Protein AF-H0ABX8-F1 (afdb_monomer_lite)

Structure (mmCIF, N/CA/C/O backbone):
data_AF-H0ABX8-F1
#
_entry.id   AF-H0ABX8-F1
#
loop_
_atom_site.group_PDB
_atom_site.id
_atom_site.type_symbol
_atom_site.label_atom_id
_atom_site.label_alt_id
_atom_site.label_comp_id
_atom_site.label_asym_id
_atom_site.label_entity_id
_atom_site.label_seq_id
_atom_site.pdbx_PDB_ins_code
_atom_site.Cartn_x
_atom_site.Cartn_y
_atom_site.Cartn_z
_atom_site.occupancy
_atom_site.B_iso_or_equiv
_atom_site.auth_seq_id
_atom_site.auth_comp_id
_atom_site.auth_asym_id
_atom_site.auth_atom_id
_atom_site.pdbx_PDB_model_num
ATOM 1 N N . MET A 1 1 ? 19.310 4.665 9.899 1.00 71.38 1 MET A N 1
ATOM 2 C CA . MET A 1 1 ? 20.110 5.262 8.807 1.00 71.38 1 MET A CA 1
ATOM 3 C C . MET A 1 1 ? 20.757 4.237 7.864 1.00 71.38 1 MET A C 1
ATOM 5 O O . MET A 1 1 ? 20.529 4.378 6.670 1.00 71.38 1 MET A O 1
ATOM 9 N N . PRO A 1 2 ? 21.453 3.166 8.311 1.00 89.94 2 PRO A N 1
ATOM 10 C CA . PRO A 1 2 ? 22.197 2.278 7.395 1.00 89.94 2 PRO A CA 1
ATOM 11 C C . PRO A 1 2 ? 21.334 1.591 6.323 1.00 89.94 2 PRO A C 1
ATOM 13 O O . PRO A 1 2 ? 21.709 1.522 5.157 1.00 89.94 2 PRO A O 1
ATOM 16 N N . LYS A 1 3 ? 20.131 1.141 6.704 1.00 87.94 3 LYS A N 1
ATOM 17 C CA . LYS A 1 3 ? 19.197 0.444 5.800 1.00 87.94 3 LYS A CA 1
ATOM 18 C C . LYS A 1 3 ? 18.714 1.316 4.636 1.00 87.94 3 LYS A C 1
ATOM 20 O O . LYS A 1 3 ? 18.436 0.796 3.565 1.00 87.94 3 LYS A O 1
ATOM 25 N N . LEU A 1 4 ? 18.610 2.629 4.845 1.00 87.44 4 LEU A N 1
ATOM 26 C CA . LEU A 1 4 ? 18.120 3.569 3.835 1.00 87.44 4 LEU A CA 1
ATOM 27 C C . LEU A 1 4 ? 19.148 3.727 2.711 1.00 87.44 4 LEU A C 1
ATOM 29 O O . LEU A 1 4 ? 18.815 3.540 1.546 1.00 87.44 4 LEU A O 1
ATOM 33 N N . PHE A 1 5 ? 20.410 3.959 3.080 1.00 93.00 5 PHE A N 1
ATOM 34 C CA . PHE A 1 5 ? 21.520 4.008 2.129 1.00 93.00 5 PHE A CA 1
ATOM 35 C C . PHE A 1 5 ? 21.710 2.681 1.395 1.00 93.00 5 PHE A C 1
ATOM 37 O O . PHE A 1 5 ? 21.867 2.687 0.180 1.00 93.00 5 PHE A O 1
ATOM 44 N N . ALA A 1 6 ? 21.627 1.550 2.104 1.00 93.69 6 ALA A N 1
ATOM 45 C CA . ALA A 1 6 ? 21.718 0.231 1.484 1.00 93.69 6 ALA A CA 1
ATOM 46 C C . ALA A 1 6 ? 20.614 0.005 0.435 1.00 93.69 6 ALA A C 1
ATOM 48 O O . ALA A 1 6 ? 20.907 -0.431 -0.674 1.00 93.69 6 ALA A O 1
ATOM 49 N N . ASN A 1 7 ? 19.361 0.353 0.749 1.00 91.25 7 ASN A N 1
ATOM 50 C CA . ASN A 1 7 ? 18.248 0.227 -0.195 1.00 91.25 7 ASN A CA 1
ATOM 51 C C . ASN A 1 7 ? 18.401 1.160 -1.403 1.00 91.25 7 ASN A C 1
ATOM 53 O O . ASN A 1 7 ? 18.135 0.740 -2.524 1.00 91.25 7 ASN A O 1
ATOM 57 N N . LEU A 1 8 ? 18.849 2.404 -1.200 1.00 91.75 8 LEU A N 1
ATOM 58 C CA . LEU A 1 8 ? 19.110 3.332 -2.304 1.00 91.75 8 LEU A CA 1
ATOM 59 C C . LEU A 1 8 ? 20.230 2.812 -3.209 1.00 91.75 8 LEU A C 1
ATOM 61 O O . LEU A 1 8 ? 20.040 2.734 -4.420 1.00 91.75 8 LEU A O 1
ATOM 65 N N . ALA A 1 9 ? 21.358 2.394 -2.631 1.00 94.12 9 ALA A N 1
ATOM 66 C CA . ALA A 1 9 ? 22.468 1.807 -3.376 1.00 94.12 9 ALA A CA 1
ATOM 67 C C . ALA A 1 9 ? 22.022 0.572 -4.172 1.00 94.12 9 ALA A C 1
ATOM 69 O O . ALA A 1 9 ? 22.378 0.437 -5.340 1.00 94.12 9 ALA A O 1
ATOM 70 N N . LEU A 1 10 ? 21.188 -0.284 -3.573 1.00 93.06 10 LEU A N 1
ATOM 71 C CA . LEU A 1 10 ? 20.616 -1.448 -4.243 1.00 93.06 10 LEU A CA 1
ATOM 72 C C . LEU A 1 10 ? 19.727 -1.052 -5.430 1.00 93.06 10 LEU A C 1
ATOM 74 O O . LEU A 1 10 ? 19.858 -1.650 -6.492 1.00 93.06 10 LEU A O 1
ATOM 78 N N . ILE A 1 11 ? 18.855 -0.050 -5.274 1.00 91.06 11 ILE A N 1
ATOM 79 C CA . ILE A 1 11 ? 17.983 0.440 -6.355 1.00 91.06 11 ILE A CA 1
ATOM 80 C C . ILE A 1 11 ? 18.817 1.002 -7.510 1.00 91.06 11 ILE A C 1
ATOM 82 O O . ILE A 1 11 ? 18.560 0.652 -8.659 1.00 91.06 11 ILE A O 1
ATOM 86 N N . PHE A 1 12 ? 19.829 1.827 -7.222 1.00 91.94 12 PHE A N 1
ATOM 87 C CA . PHE A 1 12 ? 20.713 2.376 -8.255 1.00 91.94 12 PHE A CA 1
ATOM 88 C C . PHE A 1 12 ? 21.502 1.280 -8.971 1.00 91.94 12 PHE A C 1
ATOM 90 O O . PHE A 1 12 ? 21.540 1.255 -10.199 1.00 91.94 12 PHE A O 1
ATOM 97 N N . TYR A 1 13 ? 22.093 0.352 -8.217 1.00 94.94 13 TYR A N 1
ATOM 98 C CA . TYR A 1 13 ? 22.865 -0.751 -8.778 1.00 94.94 13 TYR A CA 1
ATOM 99 C C . TYR A 1 13 ? 21.999 -1.673 -9.645 1.00 94.94 13 TYR A C 1
ATOM 101 O O . TYR A 1 13 ? 22.349 -1.956 -10.788 1.00 94.94 13 TYR A O 1
ATOM 109 N N . ALA A 1 14 ? 20.845 -2.107 -9.131 1.00 92.94 14 ALA A N 1
ATOM 110 C CA . ALA A 1 14 ? 19.921 -2.956 -9.874 1.00 92.94 14 ALA A CA 1
ATOM 111 C C . ALA A 1 14 ? 19.367 -2.234 -11.107 1.00 92.94 14 ALA A C 1
ATOM 113 O O . ALA A 1 14 ? 19.340 -2.821 -12.182 1.00 92.94 14 ALA A O 1
ATOM 114 N N . GLY A 1 15 ? 18.989 -0.958 -10.968 1.00 91.25 15 GLY A N 1
ATOM 115 C CA . GLY A 1 15 ? 18.515 -0.115 -12.065 1.00 91.25 15 GLY A CA 1
ATOM 116 C C . GLY A 1 15 ? 19.543 0.024 -13.187 1.00 91.25 15 GLY A C 1
ATOM 117 O O . GLY A 1 15 ? 19.191 -0.107 -14.356 1.00 91.25 15 GLY A O 1
ATOM 118 N N . TYR A 1 16 ? 20.818 0.205 -12.839 1.00 92.88 16 TYR A N 1
ATOM 119 C CA . TYR A 1 16 ? 21.908 0.233 -13.811 1.00 92.88 16 TYR A CA 1
ATOM 120 C C . TYR A 1 16 ? 22.070 -1.113 -14.534 1.00 92.88 16 TYR A C 1
ATOM 122 O O . TYR A 1 16 ? 22.148 -1.142 -15.758 1.00 92.88 16 TYR A O 1
ATOM 130 N N . GLN A 1 17 ? 22.050 -2.229 -13.796 1.00 95.00 17 GLN A N 1
ATOM 131 C CA . GLN A 1 17 ? 22.222 -3.571 -14.370 1.00 95.00 17 GLN A CA 1
ATOM 132 C C . GLN A 1 17 ? 21.094 -3.983 -15.322 1.00 95.00 17 GLN A C 1
ATOM 134 O O . GLN A 1 17 ? 21.338 -4.681 -16.301 1.00 95.00 17 GLN A O 1
ATOM 139 N N . ILE A 1 18 ? 19.859 -3.555 -15.052 1.00 92.62 18 ILE A N 1
ATOM 140 C CA . ILE A 1 18 ? 18.706 -3.847 -15.918 1.00 92.62 18 ILE A CA 1
ATOM 141 C C . ILE A 1 18 ? 18.539 -2.832 -17.059 1.00 92.62 18 ILE A C 1
ATOM 143 O O . ILE A 1 18 ? 17.565 -2.916 -17.801 1.00 92.62 18 ILE A O 1
ATOM 147 N N . GLY A 1 19 ? 19.447 -1.857 -17.189 1.00 91.19 19 GLY A N 1
ATOM 148 C CA . GLY A 1 19 ? 19.356 -0.809 -18.207 1.00 91.19 19 GLY A CA 1
ATOM 149 C C . GLY A 1 19 ? 18.155 0.121 -18.020 1.00 91.19 19 GLY A C 1
ATOM 150 O O . GLY A 1 19 ? 17.622 0.641 -18.998 1.00 91.19 19 GLY A O 1
ATOM 151 N N . LEU A 1 20 ? 17.698 0.324 -16.779 1.00 89.81 20 LEU A N 1
ATOM 152 C CA . LEU A 1 20 ? 16.570 1.202 -16.489 1.00 89.81 20 LEU A CA 1
ATOM 153 C C . LEU A 1 20 ? 16.950 2.651 -16.821 1.00 89.81 20 LEU A C 1
ATOM 155 O O . LEU A 1 20 ? 17.831 3.229 -16.185 1.00 89.81 20 LEU A O 1
ATOM 159 N N . THR A 1 21 ? 16.245 3.265 -17.767 1.00 89.75 21 THR A N 1
ATOM 160 C CA . THR A 1 21 ? 16.394 4.688 -18.098 1.00 89.75 21 THR A CA 1
ATOM 161 C C . THR A 1 21 ? 15.213 5.480 -17.524 1.00 89.75 21 THR A C 1
ATOM 163 O O . THR A 1 21 ? 14.200 5.652 -18.212 1.00 89.75 21 THR A O 1
ATOM 166 N N . PRO A 1 22 ? 15.275 5.933 -16.255 1.00 85.75 22 PRO A N 1
ATOM 167 C CA . PRO A 1 22 ? 14.177 6.668 -15.642 1.00 85.75 22 PRO A CA 1
ATOM 168 C C . PRO A 1 22 ? 13.983 8.017 -16.341 1.00 85.75 22 PRO A C 1
ATOM 170 O O . PRO A 1 22 ? 14.866 8.871 -16.338 1.00 85.75 22 PRO A O 1
ATOM 173 N N . ASN A 1 23 ? 12.804 8.212 -16.928 1.00 92.88 23 ASN A N 1
ATOM 174 C CA . ASN A 1 23 ? 12.369 9.502 -17.455 1.00 92.88 23 ASN A CA 1
ATOM 175 C C . ASN A 1 23 ? 11.515 10.252 -16.411 1.00 92.88 23 ASN A C 1
ATOM 177 O O . ASN A 1 23 ? 11.166 9.710 -15.357 1.00 92.88 23 ASN A O 1
ATOM 181 N N . LEU A 1 24 ? 11.150 11.503 -16.707 1.00 94.31 24 LEU A N 1
ATOM 182 C CA . LEU A 1 24 ? 10.358 12.338 -15.796 1.00 94.31 24 LEU A CA 1
ATOM 183 C C . LEU A 1 24 ? 9.000 11.708 -15.426 1.00 94.31 24 LEU A C 1
ATOM 185 O O . LEU A 1 24 ? 8.554 11.825 -14.283 1.00 94.31 24 LEU A O 1
ATOM 189 N N . LEU A 1 25 ? 8.359 11.007 -16.364 1.00 94.25 25 LEU A N 1
ATOM 190 C CA . LEU A 1 25 ? 7.087 10.325 -16.128 1.00 94.25 25 LEU A CA 1
ATOM 191 C C . LEU A 1 25 ? 7.258 9.158 -15.145 1.00 94.25 25 LEU A C 1
ATOM 193 O O . LEU A 1 25 ? 6.485 9.030 -14.202 1.00 94.25 25 LEU A O 1
ATOM 197 N N . THR A 1 26 ? 8.297 8.340 -15.312 1.00 93.44 26 THR A N 1
ATOM 198 C CA . THR A 1 26 ? 8.593 7.218 -14.412 1.00 93.44 26 THR A CA 1
ATOM 199 C C . THR A 1 26 ? 8.924 7.709 -13.004 1.00 93.44 26 THR A C 1
ATOM 201 O O . THR A 1 26 ? 8.461 7.123 -12.028 1.00 93.44 26 THR A O 1
ATOM 204 N N . ILE A 1 27 ? 9.677 8.809 -12.881 1.00 94.06 27 ILE A N 1
ATOM 205 C CA . ILE A 1 27 ? 10.035 9.403 -11.583 1.00 94.06 27 ILE A CA 1
ATOM 206 C C . ILE A 1 27 ? 8.795 9.948 -10.866 1.00 94.06 27 ILE A C 1
ATOM 208 O O . ILE A 1 27 ? 8.585 9.659 -9.687 1.00 94.06 27 ILE A O 1
ATOM 212 N N . THR A 1 28 ? 7.950 10.707 -11.568 1.00 96.12 28 THR A N 1
ATOM 213 C CA . THR A 1 28 ? 6.711 11.247 -10.985 1.00 96.12 28 THR A CA 1
ATOM 214 C C . THR A 1 28 ? 5.737 10.129 -10.616 1.00 96.12 28 THR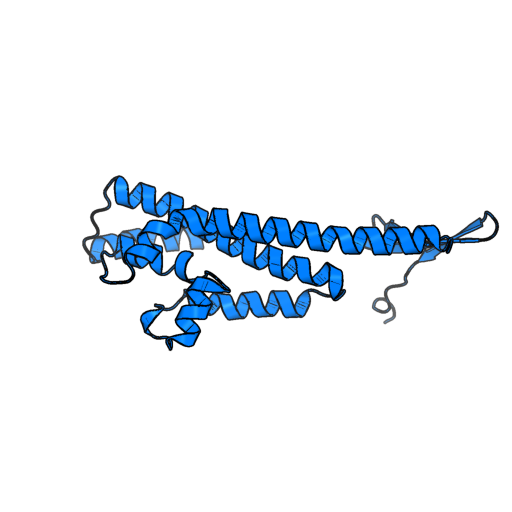 A C 1
ATOM 216 O O . THR A 1 28 ? 5.245 10.101 -9.487 1.00 96.12 28 THR A O 1
ATOM 219 N N . TYR A 1 29 ? 5.534 9.145 -11.495 1.00 96.56 29 TYR A N 1
ATOM 220 C CA . TYR A 1 29 ? 4.740 7.952 -11.198 1.00 96.56 29 TYR A CA 1
ATOM 221 C C . TYR A 1 29 ? 5.247 7.204 -9.955 1.00 96.56 29 TYR A C 1
ATOM 223 O O . TYR A 1 29 ? 4.447 6.838 -9.089 1.00 96.56 29 TYR A O 1
ATOM 231 N N . ALA A 1 30 ? 6.564 6.999 -9.835 1.00 94.81 30 ALA A N 1
ATOM 232 C CA . ALA A 1 30 ? 7.169 6.331 -8.686 1.00 94.81 30 ALA A CA 1
ATOM 233 C C . ALA A 1 30 ? 6.920 7.104 -7.382 1.00 94.81 30 ALA A C 1
ATOM 235 O O . ALA A 1 30 ? 6.548 6.496 -6.379 1.00 94.81 30 ALA A O 1
ATOM 236 N N . ALA A 1 31 ? 7.051 8.435 -7.398 1.00 95.56 31 ALA A N 1
ATOM 237 C CA . ALA A 1 31 ? 6.801 9.280 -6.231 1.00 95.56 31 ALA A CA 1
ATOM 238 C C . ALA A 1 31 ? 5.338 9.200 -5.756 1.00 95.56 31 ALA A C 1
ATOM 240 O O . ALA A 1 31 ? 5.080 8.944 -4.576 1.00 95.56 31 ALA A O 1
ATOM 241 N N . PHE A 1 32 ? 4.372 9.349 -6.669 1.00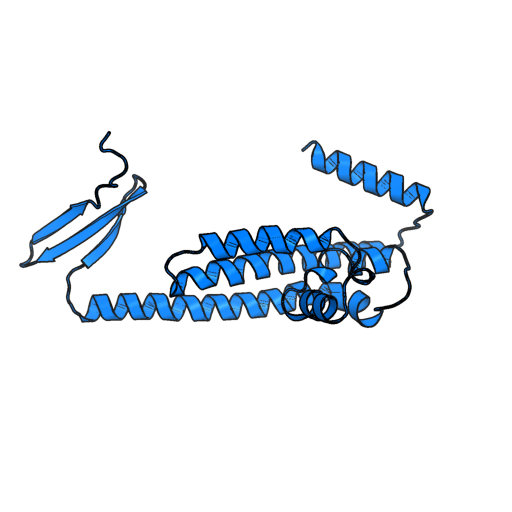 97.62 32 PHE A N 1
ATOM 242 C CA . PHE A 1 32 ? 2.953 9.246 -6.314 1.00 97.62 32 PHE A CA 1
ATOM 243 C C . PHE A 1 32 ? 2.562 7.830 -5.881 1.00 97.62 32 PHE A C 1
ATOM 245 O O . PHE A 1 32 ? 1.817 7.662 -4.916 1.00 97.62 32 PHE A O 1
ATOM 252 N N . SER A 1 33 ? 3.093 6.801 -6.540 1.00 96.69 33 SER A N 1
ATOM 253 C CA . SER A 1 33 ? 2.825 5.412 -6.162 1.00 96.69 33 SER A CA 1
ATOM 254 C C . SER A 1 33 ? 3.433 5.047 -4.809 1.00 96.69 33 SER A C 1
ATOM 256 O O . SER A 1 33 ? 2.817 4.313 -4.041 1.00 96.69 33 SER A O 1
ATOM 258 N N . MET A 1 34 ? 4.603 5.595 -4.470 1.00 95.06 34 MET A N 1
ATOM 259 C CA . MET A 1 34 ? 5.199 5.441 -3.143 1.00 95.06 34 MET A CA 1
ATOM 260 C C . MET A 1 34 ? 4.303 6.062 -2.064 1.00 95.06 34 MET A C 1
ATOM 262 O O . MET A 1 34 ? 4.010 5.403 -1.066 1.00 95.06 34 MET A O 1
ATOM 266 N N . MET A 1 35 ? 3.802 7.282 -2.287 1.00 97.38 35 MET A N 1
ATOM 267 C CA . MET A 1 35 ? 2.854 7.934 -1.374 1.00 97.38 35 MET A CA 1
ATOM 268 C C . MET A 1 35 ? 1.553 7.129 -1.234 1.00 97.38 35 MET A C 1
ATOM 270 O O . MET A 1 35 ? 1.068 6.897 -0.127 1.00 97.38 35 MET A O 1
ATOM 274 N N . SER A 1 36 ? 1.021 6.635 -2.353 1.00 96.94 36 SER A N 1
ATOM 275 C CA . SER A 1 36 ? -0.146 5.752 -2.383 1.00 96.94 36 SER A CA 1
ATOM 276 C C . SER A 1 36 ? 0.085 4.482 -1.555 1.00 96.94 36 SER A C 1
ATOM 278 O O . SER A 1 36 ? -0.727 4.145 -0.696 1.00 96.94 36 SER A O 1
ATOM 280 N N . GLY A 1 37 ? 1.234 3.819 -1.716 1.00 94.38 37 GLY A N 1
ATOM 281 C CA . GLY A 1 37 ? 1.606 2.637 -0.935 1.00 94.38 37 GLY A CA 1
ATOM 282 C C . GLY A 1 37 ? 1.723 2.903 0.570 1.00 94.38 37 GLY A C 1
ATOM 283 O O . GLY A 1 37 ? 1.319 2.061 1.377 1.00 94.38 37 GLY A O 1
ATOM 284 N N . MET A 1 38 ? 2.217 4.083 0.963 1.00 94.69 38 MET A N 1
ATOM 285 C CA . MET A 1 38 ? 2.236 4.520 2.365 1.00 94.69 38 MET A CA 1
ATOM 286 C C . MET A 1 38 ? 0.815 4.681 2.916 1.00 94.69 38 MET A C 1
ATOM 288 O O . MET A 1 38 ? 0.522 4.180 4.003 1.00 94.69 38 MET A O 1
ATOM 292 N N . LEU A 1 39 ? -0.082 5.308 2.150 1.00 96.19 39 LEU A N 1
ATOM 293 C CA . LEU A 1 39 ? -1.489 5.465 2.521 1.00 96.19 39 LEU A CA 1
ATOM 294 C C . LEU A 1 39 ? -2.220 4.123 2.599 1.00 96.19 39 LEU A C 1
ATOM 296 O O . LEU A 1 39 ? -2.966 3.909 3.551 1.00 96.19 39 LEU A O 1
ATOM 300 N N . VAL A 1 40 ? -1.971 3.184 1.681 1.00 94.00 40 VAL A N 1
ATOM 301 C CA . VAL A 1 40 ? -2.507 1.814 1.775 1.00 94.00 40 VAL A CA 1
ATOM 302 C C . VAL A 1 40 ? -2.084 1.165 3.093 1.00 94.00 40 VAL A C 1
ATOM 304 O O . VAL A 1 40 ? -2.930 0.639 3.815 1.00 94.00 40 VAL A O 1
ATOM 307 N N . ALA A 1 41 ? -0.795 1.226 3.441 1.00 90.62 41 ALA A N 1
ATOM 308 C CA . ALA A 1 41 ? -0.308 0.661 4.696 1.00 90.62 41 ALA A CA 1
ATOM 309 C C . ALA A 1 41 ? -0.988 1.323 5.906 1.00 90.62 41 ALA A C 1
ATOM 311 O O . ALA A 1 41 ? -1.498 0.617 6.776 1.00 90.62 41 ALA A O 1
ATOM 312 N N . ALA A 1 42 ? -1.062 2.657 5.928 1.00 92.19 42 ALA A N 1
ATOM 313 C CA . ALA A 1 42 ? -1.740 3.411 6.981 1.00 92.19 42 ALA A CA 1
ATOM 314 C C . ALA A 1 42 ? -3.224 3.031 7.107 1.00 92.19 42 ALA A C 1
ATOM 316 O O . ALA A 1 42 ? -3.713 2.837 8.214 1.00 92.19 42 ALA A O 1
ATOM 317 N N . SER A 1 43 ? -3.920 2.851 5.983 1.00 92.69 43 SER A N 1
ATOM 318 C CA . SER A 1 43 ? -5.334 2.455 5.933 1.00 92.69 43 SER A CA 1
ATOM 319 C C . SER A 1 43 ? -5.568 1.087 6.559 1.00 92.69 43 SER A C 1
ATOM 321 O O . SER A 1 43 ? -6.495 0.915 7.344 1.00 92.69 43 SER A O 1
ATOM 323 N N . ILE A 1 44 ? -4.706 0.115 6.243 1.00 89.31 44 ILE A N 1
ATOM 324 C CA . ILE A 1 44 ? -4.774 -1.231 6.820 1.00 89.31 44 ILE A CA 1
ATOM 325 C C . ILE A 1 44 ? -4.601 -1.138 8.337 1.00 89.31 44 ILE A C 1
ATOM 327 O O . ILE A 1 44 ? -5.441 -1.642 9.079 1.00 89.31 44 ILE A O 1
ATOM 331 N N . TYR A 1 45 ? -3.560 -0.443 8.807 1.00 87.38 45 TYR A N 1
ATOM 332 C CA . TYR A 1 45 ? -3.365 -0.216 10.241 1.00 87.38 45 TYR A CA 1
ATOM 333 C C . TYR A 1 45 ? -4.572 0.467 10.888 1.00 87.38 45 TYR A C 1
ATOM 335 O O . TYR A 1 45 ? -5.002 0.038 11.953 1.00 87.38 45 TYR A O 1
ATOM 343 N N . LEU A 1 46 ? -5.153 1.478 10.244 1.00 90.25 46 LEU A N 1
ATOM 344 C CA . LEU A 1 46 ? -6.303 2.207 10.769 1.00 90.25 46 LEU A CA 1
ATOM 345 C C . LEU A 1 46 ? -7.550 1.320 10.890 1.00 90.25 46 LEU A C 1
ATOM 347 O O . LEU A 1 46 ? -8.209 1.337 11.928 1.00 90.25 46 LEU A O 1
ATOM 351 N N . LEU A 1 47 ? -7.851 0.503 9.876 1.00 88.81 47 LEU A N 1
ATOM 352 C CA . LEU A 1 47 ? -8.983 -0.431 9.893 1.00 88.81 47 LEU A CA 1
ATOM 353 C C . LEU A 1 47 ? -8.864 -1.443 11.037 1.00 88.81 47 LEU A C 1
ATOM 355 O O . LEU A 1 47 ? -9.801 -1.619 11.811 1.00 88.81 47 LEU A O 1
ATOM 359 N N . PHE A 1 48 ? -7.697 -2.068 11.180 1.00 84.94 48 PHE A N 1
ATOM 360 C CA . PHE A 1 48 ? -7.446 -3.048 12.238 1.00 84.94 48 PHE A CA 1
ATOM 361 C C . PHE A 1 48 ? -7.356 -2.415 13.632 1.00 84.94 48 PHE A C 1
ATOM 363 O O . PHE A 1 48 ? -7.749 -3.036 14.614 1.00 84.94 48 PHE A O 1
ATOM 370 N N . SER A 1 49 ? -6.876 -1.178 13.747 1.00 83.06 49 SER A N 1
ATOM 371 C CA . SER A 1 49 ? -6.939 -0.441 15.012 1.00 83.06 49 SER A CA 1
ATOM 372 C C . SER A 1 49 ? -8.379 -0.081 15.374 1.00 83.06 49 SER A C 1
ATOM 374 O O . SER A 1 49 ? -8.750 -0.189 16.539 1.00 83.06 49 SER A O 1
ATOM 376 N N . SER A 1 50 ? -9.216 0.253 14.384 1.00 84.31 50 SER A N 1
ATOM 377 C CA . SER A 1 50 ? -10.637 0.559 14.605 1.00 84.31 50 SER A CA 1
ATOM 378 C C . SER A 1 50 ? -11.380 -0.613 15.247 1.00 84.31 50 SER A C 1
ATOM 380 O O . SER A 1 50 ? -12.279 -0.390 16.050 1.00 84.31 50 SER A O 1
ATOM 382 N N . THR A 1 51 ? -11.008 -1.867 14.945 1.00 81.38 51 THR A N 1
ATOM 383 C CA . THR A 1 51 ? -11.712 -3.034 15.505 1.00 81.38 51 THR A CA 1
ATOM 384 C C . THR A 1 51 ? -11.630 -3.105 17.032 1.00 81.38 51 THR A C 1
ATOM 386 O O . THR A 1 51 ? -12.550 -3.631 17.653 1.00 81.38 51 THR A O 1
ATOM 389 N N . ALA A 1 52 ? -10.587 -2.526 17.648 1.00 78.25 52 ALA A N 1
ATOM 390 C CA . ALA A 1 52 ? -10.463 -2.477 19.107 1.00 78.25 52 ALA A CA 1
ATOM 391 C C . ALA A 1 52 ? -11.613 -1.744 19.797 1.00 78.25 52 ALA A C 1
ATOM 393 O O . ALA A 1 52 ? -11.927 -2.088 20.934 1.00 78.25 52 ALA A O 1
ATOM 394 N N . PHE A 1 53 ? -12.260 -0.788 19.123 1.00 75.88 53 PHE A N 1
ATOM 395 C CA . PHE A 1 53 ? -13.398 -0.067 19.694 1.00 75.88 53 PHE A CA 1
ATOM 396 C C . PHE A 1 53 ? -14.584 -0.984 20.000 1.00 75.88 53 PHE A C 1
ATOM 398 O O . PHE A 1 53 ? -15.355 -0.693 20.908 1.00 75.88 53 PHE A O 1
ATOM 405 N N . TRP A 1 54 ? -14.713 -2.104 19.282 1.00 70.25 54 TRP A N 1
ATOM 406 C CA . TRP A 1 54 ? -15.775 -3.083 19.515 1.00 70.25 54 TRP A CA 1
ATOM 407 C C . TRP A 1 54 ? -15.305 -4.298 20.314 1.00 70.25 54 TRP A C 1
ATOM 409 O O . TRP A 1 54 ? -16.073 -4.842 21.099 1.00 70.25 54 TRP A O 1
ATOM 419 N N . THR A 1 55 ? -14.066 -4.753 20.109 1.00 71.62 55 THR A N 1
ATOM 420 C CA . THR A 1 55 ? -13.572 -6.013 20.692 1.00 71.62 55 THR A CA 1
ATOM 421 C C . THR A 1 55 ? -12.803 -5.840 22.002 1.00 71.62 55 THR A C 1
ATOM 423 O O . THR A 1 55 ? -12.371 -6.836 22.580 1.00 71.62 55 THR A O 1
ATOM 426 N N . GLY A 1 56 ? -12.538 -4.604 22.441 1.00 65.44 56 GLY A N 1
ATOM 427 C CA . GLY A 1 56 ? -11.744 -4.296 23.640 1.00 65.44 56 GLY A CA 1
ATOM 428 C C . GLY A 1 56 ? -10.254 -4.659 23.539 1.00 65.44 56 GLY A C 1
ATOM 429 O O . GLY A 1 56 ? -9.469 -4.300 24.410 1.00 65.44 56 GLY A O 1
ATOM 430 N N . THR A 1 57 ? -9.826 -5.352 22.475 1.00 66.19 57 THR A N 1
ATOM 431 C CA . THR A 1 57 ? -8.425 -5.717 22.215 1.00 66.19 57 THR A CA 1
ATOM 432 C C . THR A 1 57 ? -8.106 -5.690 20.711 1.00 66.19 57 THR A C 1
ATOM 434 O O . THR A 1 57 ? -8.864 -6.212 19.894 1.00 66.19 57 THR A O 1
ATOM 437 N N . SER A 1 58 ? -6.955 -5.118 20.323 1.00 65.00 58 SER A N 1
ATOM 438 C CA . SER A 1 58 ? -6.446 -5.078 18.928 1.00 65.00 58 SER A CA 1
ATOM 439 C C . SER A 1 58 ? -5.319 -6.075 18.639 1.00 65.00 58 SER A C 1
ATOM 441 O O . SER A 1 58 ? -4.846 -6.166 17.506 1.00 65.00 58 SER A O 1
ATOM 443 N N . ARG A 1 59 ? -4.836 -6.830 19.634 1.00 69.31 59 ARG A N 1
ATOM 444 C CA . ARG A 1 59 ? -3.577 -7.589 19.506 1.00 69.31 59 ARG A CA 1
ATOM 445 C C . ARG A 1 59 ? -3.593 -8.605 18.354 1.00 69.31 59 ARG A C 1
ATOM 447 O O . ARG A 1 59 ? -2.630 -8.676 17.592 1.00 69.31 59 ARG A O 1
ATOM 454 N N . ASN A 1 60 ? -4.689 -9.348 18.199 1.00 70.62 60 ASN A N 1
ATOM 455 C CA . ASN A 1 60 ? -4.836 -10.344 17.130 1.00 70.62 60 ASN A CA 1
ATOM 456 C C . ASN A 1 60 ? -4.974 -9.691 15.745 1.00 70.62 60 ASN A C 1
ATOM 458 O O . ASN A 1 60 ? -4.411 -10.183 14.768 1.00 70.62 60 ASN A O 1
ATOM 462 N N . ALA A 1 61 ? -5.656 -8.546 15.681 1.00 73.31 61 ALA A N 1
ATOM 463 C CA . ALA A 1 61 ? -5.795 -7.732 14.479 1.00 73.31 61 ALA A CA 1
ATOM 464 C C . ALA A 1 61 ? -4.428 -7.234 13.976 1.00 73.31 61 ALA A C 1
ATOM 466 O O . ALA A 1 61 ? -4.082 -7.436 12.814 1.00 73.31 61 ALA A O 1
ATOM 467 N N . VAL A 1 62 ? -3.591 -6.689 14.864 1.00 71.81 62 VAL A N 1
ATOM 468 C CA . VAL A 1 62 ? -2.239 -6.214 14.516 1.00 71.81 62 VAL A CA 1
ATOM 469 C C . VAL A 1 62 ? -1.329 -7.356 14.049 1.00 71.81 62 VAL A C 1
ATOM 471 O O . VAL A 1 62 ? -0.577 -7.202 13.085 1.00 71.81 62 VAL A O 1
ATOM 474 N N . TRP A 1 63 ? -1.416 -8.531 14.676 1.00 79.00 63 TRP A N 1
ATOM 475 C CA . TRP A 1 63 ? -0.659 -9.713 14.246 1.00 79.00 63 TRP A CA 1
ATOM 476 C C . TRP A 1 63 ? -1.008 -10.167 12.825 1.00 79.00 63 TRP A C 1
ATOM 478 O O . TRP A 1 63 ? -0.123 -10.586 12.070 1.00 79.00 63 TRP A O 1
ATOM 488 N N . LEU A 1 64 ? -2.279 -10.055 12.436 1.00 78.75 64 LEU A N 1
ATOM 489 C CA . LEU A 1 64 ? -2.725 -10.394 11.089 1.00 78.75 64 LEU A CA 1
ATOM 490 C C . LEU A 1 64 ? 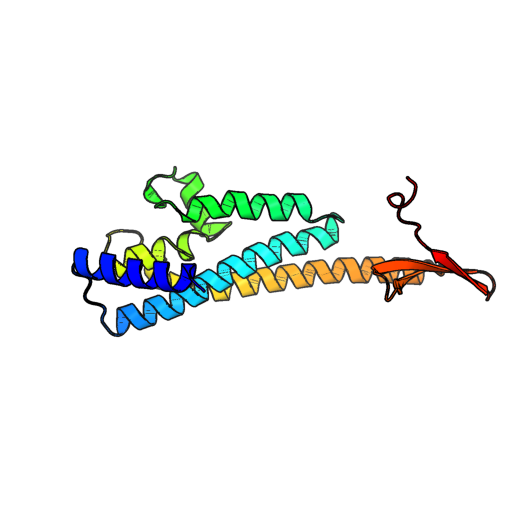-2.094 -9.467 10.036 1.00 78.75 64 LEU A C 1
ATOM 492 O O . LEU A 1 64 ? -1.648 -9.950 8.995 1.00 78.75 64 LEU A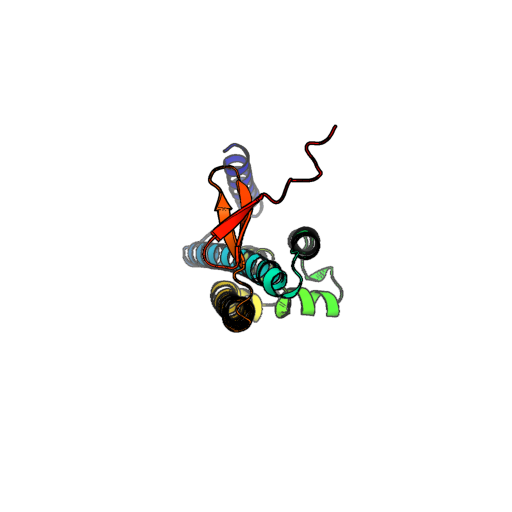 O 1
ATOM 496 N N . ILE A 1 65 ? -1.940 -8.171 10.334 1.00 78.69 65 ILE A N 1
ATOM 497 C CA . ILE A 1 65 ? -1.286 -7.194 9.441 1.00 78.69 65 ILE A CA 1
ATOM 498 C C . ILE A 1 65 ? 0.145 -7.615 9.096 1.00 78.69 65 ILE A C 1
ATOM 500 O O . ILE A 1 65 ? 0.556 -7.546 7.932 1.00 78.69 65 ILE A O 1
ATOM 504 N N . PHE A 1 66 ? 0.920 -8.060 10.089 1.00 78.56 66 PHE A N 1
ATOM 505 C CA . PHE A 1 66 ? 2.303 -8.483 9.865 1.00 78.56 66 PHE A CA 1
ATOM 506 C C . PHE A 1 66 ? 2.385 -9.725 8.976 1.00 78.56 66 PHE A C 1
ATOM 508 O O . PHE A 1 66 ? 3.253 -9.798 8.105 1.00 78.56 66 PHE A O 1
ATOM 515 N N . ARG A 1 67 ? 1.454 -10.676 9.132 1.00 82.88 67 ARG A N 1
ATOM 516 C CA . ARG A 1 67 ? 1.380 -11.858 8.258 1.00 82.88 67 ARG A CA 1
ATOM 517 C C . ARG A 1 67 ? 1.014 -11.474 6.830 1.00 82.88 67 ARG A C 1
ATOM 519 O O . ARG A 1 67 ? 1.708 -11.873 5.898 1.00 82.88 67 ARG A O 1
ATOM 526 N N . LEU A 1 68 ? -0.017 -10.650 6.670 1.00 80.56 68 LEU A N 1
ATOM 527 C CA . LEU A 1 68 ? -0.471 -10.157 5.371 1.00 80.56 68 LEU A CA 1
ATOM 528 C C . LEU A 1 68 ? 0.608 -9.329 4.659 1.00 80.56 68 LEU A C 1
ATOM 530 O O . LEU A 1 68 ? 0.780 -9.409 3.447 1.00 80.56 68 LEU A O 1
ATOM 534 N N . SER A 1 69 ? 1.424 -8.598 5.416 1.00 80.75 69 SER A N 1
ATOM 535 C CA . SER A 1 69 ? 2.526 -7.814 4.863 1.00 80.75 69 SER A CA 1
ATOM 536 C C . SER A 1 69 ? 3.587 -8.647 4.141 1.00 80.75 69 SER A C 1
ATOM 538 O O . SER A 1 69 ? 4.274 -8.095 3.284 1.00 80.75 69 SER A O 1
ATOM 540 N N . ASN A 1 70 ? 3.721 -9.947 4.432 1.00 84.25 70 ASN A N 1
ATOM 541 C CA . ASN A 1 70 ? 4.677 -10.811 3.734 1.00 84.25 70 ASN A CA 1
ATOM 542 C C . ASN A 1 70 ? 4.303 -11.066 2.270 1.00 84.25 70 ASN A C 1
ATOM 544 O O . ASN A 1 70 ? 5.203 -11.246 1.454 1.00 84.25 70 ASN A O 1
ATOM 548 N N . PHE A 1 71 ? 3.015 -11.011 1.914 1.00 84.94 71 PHE A N 1
ATOM 549 C CA . PHE A 1 71 ? 2.566 -11.208 0.531 1.00 84.94 71 PHE A CA 1
ATOM 550 C C . PHE A 1 71 ? 3.094 -10.121 -0.414 1.00 84.94 71 PHE A C 1
ATOM 552 O O . PHE A 1 71 ? 3.313 -10.389 -1.588 1.00 84.94 71 PHE A O 1
ATOM 559 N N . ARG A 1 72 ? 3.409 -8.924 0.106 1.00 83.56 72 ARG A N 1
ATOM 560 C CA . ARG A 1 72 ? 3.998 -7.817 -0.672 1.00 83.56 72 ARG A CA 1
ATOM 561 C C . ARG A 1 72 ? 5.380 -8.114 -1.252 1.00 83.56 72 ARG A C 1
ATOM 563 O O . ARG A 1 72 ? 5.826 -7.371 -2.124 1.00 83.56 72 ARG A O 1
ATOM 570 N N . LYS A 1 73 ? 6.075 -9.132 -0.733 1.00 85.00 73 LYS A N 1
ATOM 571 C CA . LYS A 1 73 ? 7.440 -9.494 -1.144 1.00 85.00 73 LYS A CA 1
ATOM 572 C C . LYS A 1 73 ? 7.477 -10.255 -2.466 1.00 85.00 73 LYS A C 1
ATOM 574 O O . LYS A 1 73 ? 8.545 -10.360 -3.059 1.00 85.00 73 LYS A O 1
ATOM 579 N N . TYR A 1 74 ? 6.342 -10.797 -2.895 1.00 88.62 74 TYR A N 1
ATOM 580 C CA . TYR A 1 74 ? 6.268 -11.688 -4.040 1.00 88.62 74 TYR A CA 1
ATOM 581 C C . TYR A 1 74 ? 5.380 -11.102 -5.144 1.00 88.62 74 TYR A C 1
ATOM 583 O O . TYR A 1 74 ? 4.425 -10.383 -4.838 1.00 88.62 74 TYR A O 1
ATOM 591 N N . PRO A 1 75 ? 5.675 -11.402 -6.422 1.00 88.62 75 PRO A N 1
ATOM 592 C CA . PRO A 1 75 ? 4.806 -11.032 -7.533 1.00 88.62 75 PRO A CA 1
ATOM 593 C C . PRO A 1 75 ? 3.412 -11.634 -7.366 1.00 88.62 75 PRO A C 1
ATOM 595 O O . PRO A 1 75 ? 3.298 -12.773 -6.921 1.00 88.62 75 PRO A O 1
ATOM 598 N N . ILE A 1 76 ? 2.349 -10.913 -7.737 1.00 92.06 76 ILE A N 1
ATOM 599 C CA . ILE A 1 76 ? 0.989 -11.440 -7.528 1.00 92.06 76 ILE A CA 1
ATOM 600 C C . ILE A 1 76 ? 0.685 -12.653 -8.416 1.00 92.06 76 ILE A C 1
ATOM 602 O O . ILE A 1 76 ? -0.168 -13.467 -8.073 1.00 92.06 76 ILE A O 1
ATOM 606 N N . GLU A 1 77 ? 1.408 -12.787 -9.531 1.00 90.69 77 GLU A N 1
ATOM 607 C CA . GLU A 1 77 ? 1.197 -13.821 -10.548 1.00 90.69 77 GLU A CA 1
ATOM 608 C C . GLU A 1 77 ? 1.436 -15.239 -10.015 1.00 90.69 77 GLU A C 1
ATOM 610 O O . GLU A 1 77 ? 0.880 -16.193 -10.551 1.00 90.69 77 GLU A O 1
ATOM 615 N N . ILE A 1 78 ? 2.226 -15.394 -8.945 1.00 92.44 78 ILE A N 1
ATOM 616 C CA . ILE A 1 78 ? 2.501 -16.712 -8.352 1.00 92.44 78 ILE A CA 1
ATOM 617 C C . ILE A 1 78 ? 1.340 -17.229 -7.494 1.00 92.44 78 ILE A C 1
ATOM 619 O O . ILE A 1 78 ? 1.345 -18.387 -7.078 1.00 92.44 78 ILE A O 1
ATOM 623 N N . PHE A 1 79 ? 0.377 -16.368 -7.158 1.00 91.00 79 PHE A N 1
ATOM 624 C CA . PHE A 1 79 ? -0.748 -16.730 -6.307 1.00 91.00 79 PHE A CA 1
ATOM 625 C C . PHE A 1 79 ? -1.942 -17.211 -7.134 1.00 91.00 79 PHE A C 1
ATOM 627 O O . PHE A 1 79 ? -2.150 -16.784 -8.267 1.00 91.00 79 PHE A O 1
ATOM 634 N N . ALA A 1 80 ? -2.788 -18.052 -6.536 1.00 93.31 80 ALA A N 1
ATOM 635 C CA . ALA A 1 80 ? -4.064 -18.437 -7.135 1.00 93.31 80 ALA A CA 1
ATOM 636 C C . ALA A 1 80 ? -4.981 -17.215 -7.339 1.00 93.31 80 ALA A C 1
ATOM 638 O O . ALA A 1 80 ? -4.941 -16.267 -6.552 1.00 93.31 80 ALA A O 1
ATOM 639 N N . LEU A 1 81 ? -5.868 -17.269 -8.339 1.00 91.94 81 LEU A N 1
ATOM 640 C CA . LEU A 1 81 ? -6.745 -16.153 -8.726 1.00 91.94 81 LEU A CA 1
ATOM 641 C C . LEU A 1 81 ? -7.557 -15.573 -7.553 1.00 91.94 81 LEU A C 1
ATOM 643 O O . LEU A 1 81 ? -7.714 -14.361 -7.444 1.00 91.94 81 LEU A O 1
ATOM 647 N N . VAL A 1 82 ? -8.017 -16.427 -6.634 1.00 92.62 82 VAL A N 1
ATOM 648 C CA . VAL A 1 82 ? -8.741 -16.002 -5.422 1.00 92.62 82 VAL A CA 1
ATOM 649 C C . VAL A 1 82 ? -7.864 -15.120 -4.529 1.00 92.62 82 VAL A C 1
ATOM 651 O O . VAL A 1 82 ? -8.301 -14.072 -4.061 1.00 92.62 82 VAL A O 1
ATOM 654 N N . ILE A 1 83 ? -6.605 -15.513 -4.323 1.00 89.50 83 ILE A N 1
ATOM 655 C CA . ILE A 1 83 ? -5.649 -14.760 -3.504 1.00 89.50 83 ILE A CA 1
ATOM 656 C C . ILE A 1 83 ? -5.282 -13.449 -4.202 1.00 89.50 83 ILE A C 1
ATOM 658 O O . ILE A 1 83 ? -5.227 -12.412 -3.546 1.00 89.50 83 ILE A O 1
ATOM 662 N N . GLN A 1 84 ? -5.096 -13.467 -5.525 1.00 90.62 84 GLN A N 1
ATOM 663 C CA . GLN A 1 84 ? -4.889 -12.242 -6.302 1.00 90.62 84 GLN A CA 1
ATOM 664 C C . GLN A 1 84 ? -6.060 -11.270 -6.116 1.00 90.62 84 GLN A C 1
ATOM 666 O O . GLN A 1 84 ? -5.842 -10.103 -5.797 1.00 90.62 84 GLN A O 1
ATOM 671 N N . GLY A 1 85 ? -7.298 -11.765 -6.218 1.00 89.06 85 GLY A N 1
ATOM 672 C CA . GLY A 1 85 ? -8.503 -10.980 -5.962 1.00 89.06 85 GLY A CA 1
ATOM 673 C C . GLY A 1 85 ? -8.492 -10.333 -4.577 1.00 89.06 85 GLY A C 1
ATOM 674 O O . GLY A 1 85 ? -8.723 -9.131 -4.464 1.00 89.06 85 GLY A O 1
ATOM 675 N N . LEU A 1 86 ? -8.141 -11.084 -3.529 1.00 89.00 86 LEU A N 1
ATOM 676 C CA . LEU A 1 86 ? -8.045 -10.560 -2.159 1.00 89.00 86 LEU A CA 1
ATOM 677 C C . LEU A 1 86 ? -6.954 -9.487 -1.996 1.00 89.00 86 LEU A C 1
ATOM 679 O O . LEU A 1 86 ? -7.193 -8.479 -1.330 1.00 89.00 86 LEU A O 1
ATOM 683 N N . LEU A 1 87 ? -5.782 -9.683 -2.611 1.00 86.38 87 LEU A N 1
ATOM 684 C CA . LEU A 1 87 ? -4.640 -8.756 -2.545 1.00 86.38 87 LEU A CA 1
ATOM 685 C C . LEU A 1 87 ? -4.841 -7.462 -3.348 1.00 86.38 87 LEU A C 1
ATOM 687 O O . LEU A 1 87 ? -4.102 -6.492 -3.156 1.00 86.38 87 LEU A O 1
ATOM 691 N N . VAL A 1 88 ? -5.804 -7.454 -4.268 1.00 89.56 88 VAL A N 1
ATOM 692 C CA . VAL A 1 88 ? -6.184 -6.276 -5.055 1.00 89.56 88 VAL A CA 1
ATOM 693 C C . VAL A 1 88 ? -7.380 -5.561 -4.424 1.00 89.56 88 VAL A C 1
ATOM 695 O O . VAL A 1 88 ? -7.411 -4.337 -4.404 1.00 89.56 88 VAL A O 1
ATOM 698 N N . THR A 1 89 ? -8.354 -6.294 -3.884 1.00 84.50 89 THR A N 1
ATOM 699 C CA . THR A 1 89 ? -9.630 -5.707 -3.438 1.00 84.50 89 THR A CA 1
ATOM 700 C C . THR A 1 89 ? -9.679 -5.460 -1.933 1.00 84.50 89 THR A C 1
ATOM 702 O O . THR A 1 89 ? -9.710 -4.314 -1.494 1.00 84.50 89 THR A O 1
ATOM 705 N N . LEU A 1 90 ? -9.681 -6.530 -1.135 1.00 82.06 90 LEU A N 1
ATOM 706 C CA . LEU A 1 90 ? -9.909 -6.467 0.308 1.00 82.06 90 LEU A CA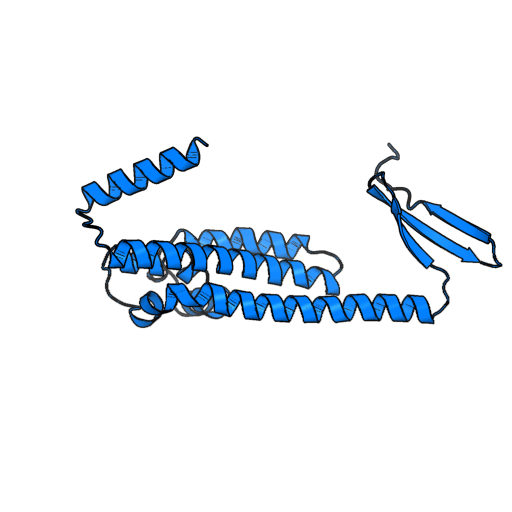 1
ATOM 707 C C . LEU A 1 90 ? -8.731 -5.820 1.038 1.00 82.06 90 LEU A C 1
ATOM 709 O O . LEU A 1 90 ? -8.908 -5.035 1.966 1.00 82.06 90 LEU A O 1
ATOM 713 N N . ILE A 1 91 ? -7.518 -6.178 0.623 1.00 84.62 91 ILE A N 1
ATOM 714 C CA . ILE A 1 91 ? -6.283 -5.707 1.234 1.00 84.62 91 ILE A CA 1
ATOM 715 C C . ILE A 1 91 ? -5.377 -5.315 0.074 1.00 84.62 91 ILE A C 1
ATOM 717 O O . ILE A 1 91 ? -4.638 -6.184 -0.382 1.00 84.62 91 ILE A O 1
ATOM 721 N N . PRO A 1 92 ? -5.458 -4.065 -0.434 1.00 89.38 92 PRO A N 1
ATOM 722 C CA . PRO A 1 92 ? -4.850 -3.616 -1.696 1.00 89.38 92 PRO A CA 1
ATOM 723 C C . PRO A 1 92 ? -3.306 -3.536 -1.646 1.00 89.38 92 PRO A C 1
ATOM 725 O O . PRO A 1 92 ? -2.678 -2.565 -2.063 1.00 89.38 92 PRO A O 1
ATOM 728 N N . LEU A 1 93 ? -2.659 -4.578 -1.128 1.00 88.81 93 LEU A N 1
ATOM 729 C CA . LEU A 1 93 ? -1.226 -4.718 -0.908 1.00 88.81 93 LEU A CA 1
ATOM 730 C C . LEU A 1 93 ? -0.447 -4.740 -2.219 1.00 88.81 93 LEU A C 1
ATOM 732 O O . LEU A 1 93 ? 0.694 -4.283 -2.243 1.00 88.81 93 LEU A O 1
ATOM 736 N N . ALA A 1 94 ? -1.061 -5.230 -3.300 1.00 91.88 94 ALA A N 1
ATOM 737 C CA . ALA A 1 94 ? -0.451 -5.251 -4.625 1.00 91.88 94 ALA A CA 1
ATOM 738 C C . ALA A 1 94 ? -0.097 -3.837 -5.127 1.00 91.88 94 ALA A C 1
ATOM 740 O O . ALA A 1 94 ? 0.931 -3.651 -5.777 1.00 91.88 94 ALA A O 1
ATOM 741 N N . PHE A 1 95 ? -0.890 -2.825 -4.758 1.00 93.25 95 PHE A N 1
ATOM 742 C CA . PHE A 1 95 ? -0.650 -1.424 -5.123 1.00 93.25 95 PHE A CA 1
ATOM 743 C C . PHE A 1 95 ? 0.501 -0.786 -4.345 1.00 93.25 95 PHE A C 1
ATOM 745 O O . PHE A 1 95 ? 1.082 0.193 -4.800 1.00 93.25 95 PHE A O 1
ATOM 752 N N . ALA A 1 96 ? 0.870 -1.345 -3.190 1.00 91.25 96 ALA A N 1
ATOM 753 C CA . ALA A 1 96 ? 1.953 -0.808 -2.376 1.00 91.25 96 ALA A CA 1
ATOM 754 C C . ALA A 1 96 ? 3.352 -1.230 -2.858 1.00 91.25 96 ALA A C 1
ATOM 756 O O . ALA A 1 96 ? 4.334 -0.607 -2.460 1.00 91.25 96 ALA A O 1
ATOM 757 N N . SER A 1 97 ? 3.470 -2.293 -3.664 1.00 90.19 97 SER A N 1
ATOM 758 C CA . SER A 1 97 ? 4.774 -2.798 -4.123 1.00 90.19 97 SER A CA 1
ATOM 759 C C . SER A 1 97 ? 4.759 -3.345 -5.548 1.00 90.19 97 SER A C 1
ATOM 761 O O . SER A 1 97 ? 5.529 -2.879 -6.385 1.00 90.19 97 SER A O 1
ATOM 763 N N . PHE A 1 98 ? 3.893 -4.316 -5.839 1.00 94.12 98 PHE A N 1
ATOM 764 C CA . PHE A 1 98 ? 3.921 -5.065 -7.095 1.00 94.12 98 PHE A CA 1
ATOM 765 C C . PHE A 1 98 ? 3.602 -4.201 -8.318 1.00 94.12 98 PHE A C 1
ATOM 767 O O . PHE A 1 98 ? 4.430 -4.107 -9.221 1.00 94.12 98 PHE A O 1
ATOM 774 N N . PHE A 1 99 ? 2.436 -3.552 -8.350 1.00 95.38 99 PHE A N 1
ATOM 775 C CA . PHE A 1 99 ? 2.026 -2.760 -9.509 1.00 95.38 99 PHE A CA 1
ATOM 776 C C . PHE A 1 99 ? 2.996 -1.620 -9.846 1.00 95.38 99 PHE A C 1
ATOM 778 O O . PHE A 1 99 ? 3.404 -1.554 -11.010 1.00 95.38 99 PHE A O 1
ATOM 785 N N . PRO A 1 100 ? 3.465 -0.795 -8.886 1.00 94.81 100 PRO A N 1
ATOM 786 C CA . PRO A 1 100 ? 4.401 0.264 -9.233 1.00 94.81 100 PRO A CA 1
ATOM 787 C C . PRO A 1 100 ? 5.747 -0.276 -9.719 1.00 94.81 100 PRO A C 1
ATOM 789 O O . PRO A 1 100 ? 6.301 0.257 -10.678 1.00 94.81 100 PRO A O 1
ATOM 792 N N . ALA A 1 101 ? 6.245 -1.371 -9.135 1.00 93.50 101 ALA A N 1
ATOM 793 C CA . ALA A 1 101 ? 7.457 -2.023 -9.623 1.00 93.50 101 ALA A CA 1
ATOM 794 C C . ALA A 1 101 ? 7.265 -2.591 -11.038 1.00 93.50 101 ALA A C 1
ATOM 796 O O . ALA A 1 101 ? 8.119 -2.398 -11.897 1.00 93.50 101 ALA A O 1
ATOM 797 N N . SER A 1 102 ? 6.135 -3.249 -11.308 1.00 94.81 102 SER A N 1
ATOM 798 C CA . SER A 1 102 ? 5.835 -3.830 -12.623 1.00 94.81 102 SER A CA 1
ATOM 799 C C . SER A 1 102 ? 5.712 -2.773 -13.725 1.00 94.81 102 SER A C 1
ATOM 801 O O . SER A 1 102 ? 6.160 -3.019 -14.841 1.00 94.81 102 SER A O 1
ATOM 803 N N . TYR A 1 103 ? 5.175 -1.592 -13.401 1.00 95.31 103 TYR A N 1
ATOM 804 C CA . TYR A 1 103 ? 5.097 -0.455 -14.316 1.00 95.31 103 TYR A CA 1
ATOM 805 C C . TYR A 1 103 ? 6.483 0.117 -14.622 1.00 95.31 103 TYR A C 1
ATOM 807 O O . TYR A 1 103 ? 6.839 0.278 -15.783 1.00 95.31 103 TYR A O 1
ATOM 815 N N . ILE A 1 104 ? 7.294 0.369 -13.586 1.00 94.06 104 ILE A N 1
ATOM 816 C CA . ILE A 1 104 ? 8.656 0.904 -13.743 1.00 94.06 104 ILE A CA 1
ATOM 817 C C . ILE A 1 104 ? 9.532 -0.056 -14.557 1.00 94.06 104 ILE A C 1
ATOM 819 O O . ILE A 1 104 ? 10.322 0.387 -15.383 1.00 94.06 104 ILE A O 1
ATOM 823 N N . LEU A 1 105 ? 9.374 -1.364 -14.340 1.00 92.75 105 LEU A N 1
ATOM 824 C CA . LEU A 1 105 ? 10.114 -2.411 -15.045 1.00 92.75 105 LEU A CA 1
ATOM 825 C C . LEU A 1 105 ? 9.573 -2.720 -16.449 1.00 92.75 105 LEU A C 1
ATOM 827 O O . LEU A 1 105 ? 10.141 -3.576 -17.121 1.00 92.75 105 LEU A O 1
ATOM 831 N N . GLY A 1 106 ? 8.479 -2.085 -16.884 1.00 91.94 106 GLY A N 1
ATOM 832 C CA . GLY A 1 106 ? 7.890 -2.330 -18.203 1.00 91.94 106 GLY A CA 1
ATOM 833 C C . GLY A 1 106 ? 7.397 -3.766 -18.405 1.00 91.94 106 GLY A C 1
ATOM 834 O O . GLY A 1 106 ? 7.410 -4.265 -19.526 1.00 91.94 106 GLY A O 1
ATOM 835 N N . LYS A 1 107 ? 6.994 -4.461 -17.331 1.00 92.69 107 LYS A N 1
ATOM 836 C CA . LYS A 1 107 ? 6.395 -5.800 -17.448 1.00 92.69 107 LYS A CA 1
ATOM 837 C C . LYS A 1 107 ? 5.035 -5.705 -18.128 1.00 92.69 107 LYS A C 1
ATOM 839 O O . LYS A 1 107 ? 4.357 -4.703 -17.951 1.00 92.69 107 LYS A O 1
ATOM 844 N N . GLU A 1 108 ? 4.605 -6.745 -18.832 1.00 92.75 108 GLU A N 1
ATOM 845 C CA . GLU A 1 108 ? 3.273 -6.802 -19.451 1.00 92.75 108 GLU A CA 1
ATOM 846 C C . GLU A 1 108 ? 2.175 -7.206 -18.450 1.00 92.75 108 GLU A C 1
ATOM 848 O O . GLU A 1 108 ? 2.444 -7.837 -17.428 1.00 92.75 108 GLU A O 1
ATOM 853 N N . GLY A 1 109 ? 0.921 -6.848 -18.750 1.00 92.06 109 GLY A N 1
ATOM 854 C CA . GLY A 1 109 ? -0.272 -7.297 -18.023 1.00 92.06 109 GLY A CA 1
ATOM 855 C C . GLY A 1 109 ? -0.662 -6.397 -16.849 1.00 92.06 109 GLY A C 1
ATOM 856 O O . GLY A 1 109 ? 0.158 -5.680 -16.300 1.00 92.06 109 GLY A O 1
ATOM 857 N N . PHE A 1 110 ? -1.931 -6.418 -16.432 1.00 92.56 110 PHE A N 1
ATOM 858 C CA . PHE A 1 110 ? -2.452 -5.556 -15.353 1.00 92.56 110 PHE A CA 1
ATOM 859 C C . PHE A 1 110 ? -2.334 -4.039 -15.611 1.00 92.56 110 PHE A C 1
ATOM 861 O O . PHE A 1 110 ? -2.289 -3.260 -14.658 1.00 92.56 110 PHE A O 1
ATOM 868 N N . GLU A 1 111 ? -2.323 -3.599 -16.874 1.00 95.19 111 GLU A N 1
ATOM 869 C CA . GLU A 1 111 ? -2.110 -2.185 -17.237 1.00 95.19 111 GLU A CA 1
ATOM 870 C C . GLU A 1 111 ? -3.066 -1.227 -16.522 1.00 95.19 111 GLU A C 1
ATOM 872 O O . GLU A 1 111 ? -2.642 -0.222 -15.953 1.00 95.19 111 GLU A O 1
ATOM 877 N N . THR A 1 112 ? -4.349 -1.583 -16.442 1.00 94.94 112 THR A N 1
ATOM 878 C CA . THR A 1 112 ? -5.344 -0.799 -15.701 1.00 94.94 112 THR A CA 1
ATOM 879 C C . THR A 1 112 ? -4.955 -0.632 -14.231 1.00 94.94 112 THR A C 1
ATOM 881 O O . THR A 1 112 ? -4.988 0.478 -13.705 1.00 94.94 112 THR A O 1
ATOM 884 N N . TRP A 1 113 ? -4.536 -1.712 -13.566 1.00 94.50 113 TRP A N 1
ATOM 885 C CA . TRP A 1 113 ? -4.166 -1.689 -12.150 1.00 94.50 113 TRP A CA 1
ATOM 886 C C . TRP A 1 113 ? -2.882 -0.891 -11.898 1.00 94.50 113 TRP A C 1
ATOM 888 O O . TRP A 1 113 ? -2.803 -0.127 -10.932 1.00 94.50 113 TRP A O 1
ATOM 898 N N . LYS A 1 114 ? -1.903 -0.991 -12.803 1.00 95.81 114 LYS A N 1
ATOM 899 C CA . LYS A 1 114 ? -0.683 -0.174 -12.770 1.00 95.81 114 LYS A CA 1
ATOM 900 C C . LYS A 1 114 ? -0.996 1.315 -12.867 1.00 95.81 114 LYS A C 1
ATOM 902 O O . LYS A 1 114 ? -0.496 2.088 -12.052 1.00 95.81 114 LYS A O 1
ATOM 907 N N . ILE A 1 115 ? -1.851 1.712 -13.809 1.00 96.00 115 ILE A N 1
ATOM 908 C CA . ILE A 1 115 ? -2.187 3.123 -14.048 1.00 96.00 115 ILE A CA 1
ATOM 909 C C . ILE A 1 115 ? -2.923 3.730 -12.852 1.00 96.00 115 ILE A C 1
ATOM 911 O O . ILE A 1 115 ? -2.617 4.852 -12.457 1.00 96.00 115 ILE A O 1
ATOM 915 N N . ILE A 1 116 ? -3.855 2.998 -12.233 1.00 96.50 116 ILE A N 1
ATOM 916 C CA . ILE A 1 116 ? -4.630 3.536 -11.103 1.00 96.50 116 ILE A CA 1
ATOM 917 C C . ILE A 1 116 ? -3.876 3.506 -9.766 1.00 96.50 116 ILE A C 1
ATOM 919 O O . ILE A 1 116 ? -4.341 4.090 -8.788 1.00 96.50 116 ILE A O 1
ATOM 923 N N . THR A 1 117 ? -2.715 2.846 -9.704 1.00 96.62 117 THR A N 1
ATOM 924 C CA . THR A 1 117 ? -1.925 2.653 -8.475 1.00 96.62 117 THR A CA 1
ATOM 925 C C . THR A 1 117 ? -1.712 3.933 -7.652 1.00 96.62 117 THR A C 1
ATOM 927 O O . THR A 1 117 ? -1.958 3.884 -6.443 1.00 96.62 117 THR A O 1
ATOM 930 N N . PRO A 1 118 ? -1.337 5.087 -8.239 1.00 97.00 118 PRO A N 1
ATOM 931 C CA . PRO A 1 118 ? -1.213 6.358 -7.518 1.00 97.00 118 PRO A CA 1
ATOM 932 C C . PRO A 1 118 ? -2.460 6.799 -6.736 1.00 97.00 118 PRO A C 1
ATOM 934 O O . PRO A 1 118 ? -2.344 7.521 -5.749 1.00 97.00 118 PRO A O 1
ATOM 937 N N . PHE A 1 119 ? -3.651 6.371 -7.159 1.00 96.75 119 PHE A N 1
ATOM 938 C CA . PHE A 1 119 ? -4.930 6.836 -6.617 1.00 96.75 119 PHE A CA 1
ATOM 939 C C . PHE A 1 119 ? -5.529 5.898 -5.565 1.00 96.75 119 PHE A C 1
ATOM 941 O O . PHE A 1 119 ? -6.347 6.329 -4.752 1.00 96.75 119 PHE A O 1
ATOM 948 N N . ILE A 1 120 ? -5.112 4.629 -5.538 1.00 96.88 120 ILE A N 1
ATOM 949 C CA . ILE A 1 120 ? -5.689 3.625 -4.633 1.00 96.88 120 ILE A CA 1
ATOM 950 C C . ILE A 1 120 ? -5.449 3.959 -3.162 1.00 96.88 120 ILE A C 1
ATOM 952 O O . ILE A 1 120 ? -6.371 3.838 -2.361 1.00 96.88 120 ILE A O 1
ATOM 956 N N . GLY A 1 121 ? -4.254 4.420 -2.797 1.00 95.94 121 GLY A N 1
ATOM 957 C CA . GLY A 1 121 ? -3.924 4.826 -1.433 1.00 95.94 121 GLY A CA 1
ATOM 958 C C . GLY A 1 121 ? -4.858 5.907 -0.890 1.00 95.94 121 GLY A C 1
ATOM 959 O O . GLY A 1 121 ? -5.493 5.666 0.135 1.00 95.94 121 GLY A O 1
ATOM 960 N N . PRO A 1 122 ? -5.000 7.065 -1.564 1.00 97.44 122 PRO A N 1
ATOM 961 C CA . PRO A 1 122 ? -5.955 8.101 -1.170 1.00 97.44 122 PRO A CA 1
ATOM 962 C C . PRO A 1 122 ? -7.398 7.600 -1.021 1.00 97.44 122 PRO A C 1
ATOM 964 O O . PRO A 1 122 ? -8.043 7.883 -0.011 1.00 97.44 122 PRO A O 1
ATOM 967 N N . VAL A 1 123 ? -7.897 6.825 -1.990 1.00 96.38 123 VAL A N 1
ATOM 968 C CA . VAL A 1 123 ? -9.271 6.294 -1.962 1.00 96.38 123 VAL A CA 1
ATOM 969 C C . VAL A 1 123 ? -9.462 5.333 -0.789 1.00 96.38 123 VAL A C 1
ATOM 971 O O . VAL A 1 123 ? -10.428 5.445 -0.034 1.00 96.38 123 VAL A O 1
ATOM 974 N N . PHE A 1 124 ? -8.529 4.404 -0.600 1.00 95.56 124 PHE A N 1
ATOM 975 C CA . PHE A 1 124 ? -8.619 3.404 0.456 1.00 95.56 124 PHE A CA 1
ATOM 976 C C . PHE A 1 124 ? -8.454 4.025 1.848 1.00 95.56 124 PHE A C 1
ATOM 978 O O . PHE A 1 124 ? -9.177 3.658 2.774 1.00 95.56 124 PHE A O 1
ATOM 985 N N . PHE A 1 125 ? -7.586 5.030 1.980 1.00 96.19 125 PHE A N 1
ATOM 986 C CA . PHE A 1 125 ? -7.422 5.788 3.218 1.00 96.19 125 PHE A CA 1
ATOM 987 C C . PHE A 1 125 ? -8.676 6.567 3.579 1.00 96.19 125 PHE A C 1
ATOM 989 O O . PHE A 1 125 ? -9.095 6.545 4.734 1.00 96.19 125 PHE A O 1
ATOM 996 N N . TYR A 1 126 ? -9.322 7.191 2.595 1.00 97.00 126 TYR A N 1
ATOM 997 C CA . TYR A 1 126 ? -10.606 7.841 2.809 1.00 97.00 126 TYR A CA 1
ATOM 998 C C . TYR A 1 126 ? -11.647 6.856 3.362 1.00 97.00 126 TYR A C 1
ATOM 1000 O O . TYR A 1 126 ? -12.274 7.138 4.382 1.00 97.00 126 TYR A O 1
ATOM 1008 N N . VAL A 1 127 ? -11.789 5.672 2.754 1.00 94.94 127 VAL A N 1
ATOM 1009 C CA . VAL A 1 127 ? -12.715 4.629 3.234 1.00 94.94 127 VAL A CA 1
ATOM 1010 C C . VAL A 1 127 ? -12.361 4.171 4.653 1.00 94.94 127 VAL A C 1
ATOM 1012 O O . VAL A 1 127 ? -13.238 4.122 5.518 1.00 94.94 127 VAL A O 1
ATOM 1015 N N . ALA A 1 128 ? -11.083 3.894 4.922 1.00 93.88 128 ALA A N 1
ATOM 1016 C CA . ALA A 1 128 ? -10.606 3.490 6.243 1.00 93.88 128 ALA A CA 1
ATOM 1017 C C . ALA A 1 128 ? -10.879 4.556 7.314 1.00 93.88 128 ALA A C 1
ATOM 1019 O O . ALA A 1 128 ? -11.314 4.234 8.417 1.00 93.88 128 ALA A O 1
ATOM 1020 N N . TYR A 1 129 ? -10.689 5.831 6.978 1.00 94.69 129 TYR A N 1
ATOM 1021 C CA . TYR A 1 129 ? -10.977 6.951 7.867 1.00 94.69 129 TYR A CA 1
ATOM 1022 C C . TYR A 1 129 ? -12.473 7.072 8.187 1.00 94.69 129 TYR A C 1
ATOM 1024 O O . TYR A 1 129 ? -12.856 7.294 9.336 1.00 94.69 129 TYR A O 1
ATOM 1032 N N . ARG A 1 130 ? -13.351 6.863 7.197 1.00 93.94 130 ARG A N 1
ATOM 1033 C CA . ARG A 1 130 ? -14.802 6.815 7.444 1.00 93.94 130 ARG A CA 1
ATOM 1034 C C . ARG A 1 130 ? -15.172 5.662 8.372 1.00 93.94 130 ARG A C 1
ATOM 1036 O O . ARG A 1 130 ? -15.986 5.860 9.269 1.00 93.94 130 ARG A O 1
ATOM 1043 N N . PHE A 1 131 ? -14.557 4.496 8.188 1.00 90.75 131 PHE A N 1
ATOM 1044 C CA . PHE A 1 131 ? -14.767 3.341 9.059 1.00 90.75 131 PHE A CA 1
ATOM 1045 C C . PHE A 1 131 ? -14.304 3.604 10.500 1.00 90.75 131 PHE A C 1
ATOM 1047 O O . PHE A 1 131 ? -15.030 3.300 11.444 1.00 90.75 131 PHE A O 1
ATOM 1054 N N . TRP A 1 132 ? -13.147 4.246 10.674 1.00 89.50 132 TRP A N 1
ATOM 1055 C CA . TRP A 1 132 ? -12.654 4.682 11.982 1.00 89.50 132 TRP A CA 1
ATOM 1056 C C . TRP A 1 132 ? -13.657 5.586 12.709 1.00 89.50 132 TRP A C 1
ATOM 1058 O O . TRP A 1 132 ? -13.990 5.342 13.869 1.00 89.50 132 TRP A O 1
ATOM 1068 N N . ASN A 1 133 ? -14.209 6.586 12.016 1.00 88.38 133 ASN A N 1
ATOM 1069 C CA . ASN A 1 133 ? -15.195 7.498 12.603 1.00 88.38 133 ASN A CA 1
ATOM 1070 C C . ASN A 1 133 ? -16.491 6.786 13.026 1.00 88.38 133 ASN A C 1
ATOM 1072 O O . ASN A 1 133 ? -17.093 7.162 14.031 1.00 88.38 133 ASN A O 1
ATOM 1076 N N . LEU A 1 134 ? -16.912 5.742 12.302 1.00 85.31 134 LEU A N 1
ATOM 1077 C CA . LEU A 1 134 ? -18.040 4.901 12.720 1.00 85.31 134 LEU A CA 1
ATOM 1078 C C . LEU A 1 134 ? -17.730 4.144 14.021 1.00 85.31 134 LEU A C 1
ATOM 1080 O O . LEU A 1 134 ? -18.601 4.036 14.882 1.00 85.31 134 LEU A O 1
ATOM 1084 N N . GLY A 1 135 ? -16.494 3.666 14.186 1.00 81.88 135 GLY A N 1
ATOM 1085 C CA . GLY A 1 135 ? -16.041 3.016 15.418 1.00 81.88 135 GLY A CA 1
ATOM 1086 C C . GLY A 1 135 ? -16.042 3.940 16.632 1.00 81.88 135 GLY A C 1
ATOM 1087 O O . GLY A 1 135 ? -16.534 3.553 17.692 1.00 81.88 135 GLY A O 1
ATOM 1088 N N . LEU A 1 136 ? -15.592 5.188 16.464 1.00 79.00 136 LEU A N 1
ATOM 1089 C CA . LEU A 1 136 ? -15.625 6.197 17.530 1.00 79.00 136 LEU A CA 1
ATOM 1090 C C . LEU A 1 136 ? -17.048 6.477 18.034 1.00 79.00 136 LEU A C 1
ATOM 1092 O O . LEU A 1 136 ? -17.263 6.587 19.240 1.00 79.00 136 LEU A O 1
ATOM 1096 N N . GLY A 1 137 ? -18.032 6.534 17.130 1.00 72.75 137 GLY A N 1
ATOM 1097 C CA . GLY A 1 137 ? -19.430 6.776 17.495 1.00 72.75 137 GLY A CA 1
ATOM 1098 C C . GLY A 1 137 ? -20.016 5.721 18.442 1.00 72.75 137 GLY A C 1
ATOM 1099 O O . GLY A 1 137 ? -20.884 6.042 19.251 1.00 72.75 137 GLY A O 1
ATOM 1100 N N . ASN A 1 138 ? -19.529 4.477 18.393 1.00 65.00 138 ASN A N 1
ATOM 1101 C CA . ASN A 1 138 ? -19.952 3.429 19.324 1.00 65.00 138 ASN A CA 1
ATOM 1102 C C . ASN A 1 138 ? -19.312 3.573 20.712 1.00 65.00 138 ASN A C 1
ATOM 1104 O O . ASN A 1 138 ? -19.994 3.334 21.708 1.00 65.00 138 ASN A O 1
ATOM 1108 N N . TYR A 1 139 ? -18.047 3.998 20.794 1.00 61.78 139 TYR A N 1
ATOM 1109 C CA . TYR A 1 139 ? -17.384 4.253 22.078 1.00 61.78 139 TYR A CA 1
ATOM 1110 C C . TYR A 1 139 ? -18.046 5.416 22.828 1.00 61.78 139 TYR A C 1
ATOM 1112 O O . TYR A 1 139 ? -18.336 5.307 24.018 1.00 61.78 139 TYR A O 1
ATOM 1120 N N . SER A 1 140 ? -18.364 6.505 22.119 1.00 62.34 140 SER A N 1
ATOM 1121 C CA . SER A 1 140 ? -19.050 7.661 22.707 1.00 62.34 140 SER A CA 1
ATOM 1122 C C . SER A 1 140 ? -20.432 7.307 23.255 1.00 62.34 140 SER A C 1
ATOM 1124 O O . SER A 1 140 ? -20.757 7.724 24.359 1.00 62.34 140 SER A O 1
ATOM 1126 N N . LYS A 1 141 ? -21.215 6.486 22.542 1.00 64.25 141 LYS A N 1
ATOM 1127 C CA . LYS A 1 141 ? -22.527 6.020 23.026 1.00 64.25 141 LYS A CA 1
ATOM 1128 C C . LYS A 1 141 ? -22.415 5.146 24.267 1.00 64.25 141 LYS A C 1
ATOM 1130 O O . LYS A 1 141 ? -23.237 5.263 25.166 1.00 64.25 141 LYS A O 1
ATOM 1135 N N . LEU A 1 142 ? -21.410 4.272 24.319 1.00 63.03 142 LEU A N 1
ATOM 1136 C CA . LEU A 1 142 ? -21.166 3.450 25.499 1.00 63.03 142 LEU A CA 1
ATOM 1137 C C . LEU A 1 142 ? -20.855 4.340 26.711 1.00 63.03 142 LEU A C 1
ATOM 1139 O O . LEU A 1 142 ? -21.470 4.164 27.758 1.00 63.03 142 LEU A O 1
ATOM 1143 N N . LYS A 1 143 ? -19.980 5.341 26.541 1.00 59.50 143 LYS A N 1
ATOM 1144 C CA . LYS A 1 143 ? -19.682 6.346 27.572 1.00 59.50 143 LYS A CA 1
ATOM 1145 C C . LYS A 1 143 ? -20.937 7.110 28.017 1.00 59.50 143 LYS A C 1
ATOM 1147 O O . LYS A 1 143 ? -21.178 7.224 29.209 1.00 59.50 143 LYS A O 1
ATOM 1152 N N . GLU A 1 144 ? -21.762 7.563 27.076 1.00 65.81 144 GLU A N 1
ATOM 1153 C CA . GLU A 1 144 ? -22.994 8.310 27.366 1.00 65.81 144 GLU A CA 1
ATOM 1154 C C . GLU A 1 144 ? -24.039 7.462 28.111 1.00 65.81 144 GLU A C 1
ATOM 1156 O O . GLU A 1 144 ? -24.704 7.959 29.012 1.00 65.81 144 GLU A O 1
ATOM 1161 N N . VAL A 1 145 ? -24.151 6.166 27.802 1.00 64.31 145 VAL A N 1
ATOM 1162 C CA . VAL A 1 145 ? -25.010 5.232 28.549 1.00 64.31 145 VAL A CA 1
ATOM 1163 C C . VAL A 1 145 ? -24.500 5.033 29.979 1.00 64.31 145 VAL A C 1
ATOM 1165 O O . VAL A 1 145 ? -25.305 5.039 30.906 1.00 64.31 145 VAL A O 1
ATOM 1168 N N . PHE A 1 146 ? -23.187 4.901 30.192 1.00 58.53 146 PHE A N 1
ATOM 1169 C CA . PHE A 1 146 ? -22.610 4.850 31.543 1.00 58.53 146 PHE A CA 1
ATOM 1170 C C . PHE A 1 146 ? -22.835 6.152 32.329 1.00 58.53 146 PHE A C 1
ATOM 1172 O O . PHE A 1 146 ? -23.204 6.079 33.503 1.00 58.53 146 PHE A O 1
ATOM 1179 N N . ASP A 1 147 ? -22.710 7.312 31.677 1.00 63.41 147 ASP A N 1
ATOM 1180 C CA . ASP A 1 147 ? -23.020 8.620 32.270 1.00 63.41 147 ASP A CA 1
ATOM 1181 C C . ASP A 1 147 ? -24.523 8.734 32.622 1.00 63.41 147 ASP A C 1
ATOM 1183 O O . ASP A 1 147 ? -24.870 9.177 33.717 1.00 63.41 147 ASP A O 1
ATOM 1187 N N . GLN A 1 148 ? -25.432 8.273 31.748 1.00 64.25 148 GLN A N 1
ATOM 1188 C CA . GLN A 1 148 ? -26.889 8.288 31.981 1.00 64.25 148 GLN A CA 1
ATOM 1189 C C . GLN A 1 148 ? -27.363 7.287 33.038 1.00 64.25 148 GLN A C 1
ATOM 1191 O O . GLN A 1 148 ? -28.345 7.551 33.730 1.00 64.25 148 GLN A O 1
ATOM 1196 N N . MET A 1 149 ? -26.676 6.152 33.196 1.00 63.72 149 MET A N 1
ATOM 1197 C CA . MET A 1 149 ? -26.956 5.192 34.269 1.00 63.72 149 MET A CA 1
ATOM 1198 C C . MET A 1 149 ? -26.588 5.738 35.660 1.00 63.72 149 MET A C 1
ATOM 1200 O O . MET A 1 149 ? -26.871 5.074 36.654 1.00 63.72 149 MET A O 1
ATOM 1204 N N . GLY A 1 150 ? -25.983 6.932 35.753 1.00 55.75 150 GLY A N 1
ATOM 1205 C CA . GLY A 1 150 ? -25.740 7.622 37.021 1.00 55.75 150 GLY A CA 1
ATOM 1206 C C . GLY A 1 150 ? -24.785 6.876 37.951 1.00 55.75 150 GLY A C 1
ATOM 1207 O O . GLY A 1 150 ? -24.776 7.132 39.149 1.00 55.75 150 GLY A O 1
ATOM 1208 N N . LEU A 1 151 ? -23.979 5.954 37.412 1.00 59.12 151 LEU A N 1
ATOM 1209 C CA . LEU A 1 151 ? -23.104 5.079 38.196 1.00 59.12 151 LEU A CA 1
ATOM 1210 C C . LEU A 1 151 ? -21.939 5.829 38.862 1.00 59.12 151 LEU A C 1
ATOM 1212 O O . LEU A 1 151 ? -21.185 5.218 39.608 1.00 59.12 151 LEU A O 1
ATOM 1216 N N . GLY A 1 152 ? -21.762 7.129 38.592 1.00 53.09 152 GLY A N 1
ATOM 1217 C CA . GLY A 1 152 ? -20.714 7.946 39.207 1.00 53.09 152 GLY A CA 1
ATOM 1218 C C . GLY A 1 152 ? -19.291 7.490 38.873 1.00 53.09 152 GLY A C 1
ATOM 1219 O O . GLY A 1 152 ? -18.360 7.919 39.547 1.00 53.09 152 GLY A O 1
ATOM 1220 N N . ILE A 1 153 ? -19.125 6.619 37.867 1.00 53.28 153 ILE A N 1
ATOM 1221 C CA . ILE A 1 153 ? -17.844 6.051 37.445 1.00 53.28 153 ILE A CA 1
ATOM 1222 C C . ILE A 1 153 ? -17.223 6.968 36.389 1.00 53.28 153 ILE A C 1
ATOM 1224 O O . ILE A 1 153 ? -17.630 6.945 35.230 1.00 53.28 153 ILE A O 1
ATOM 1228 N N . SER A 1 154 ? -16.209 7.744 36.770 1.00 53.94 154 SER A N 1
ATOM 1229 C CA . SER A 1 154 ? -15.343 8.436 35.810 1.00 53.94 154 SER A CA 1
ATOM 1230 C C . SER A 1 154 ? -13.974 7.761 35.774 1.00 53.94 154 SER A C 1
ATOM 1232 O O . SER A 1 154 ? -13.346 7.522 36.804 1.00 53.94 154 SER A O 1
ATOM 1234 N N . VAL A 1 155 ? -13.531 7.379 34.575 1.00 51.97 155 VAL A N 1
ATOM 1235 C CA . VAL A 1 155 ? -12.201 6.798 34.361 1.00 51.97 155 VAL A CA 1
ATOM 1236 C C . VAL A 1 155 ? -11.278 7.921 33.920 1.00 51.97 155 VAL A C 1
ATOM 1238 O O . VAL A 1 155 ? -11.464 8.483 32.839 1.00 51.97 155 VAL A O 1
ATOM 1241 N N . THR A 1 156 ? -10.300 8.246 34.759 1.00 53.00 156 THR A N 1
ATOM 1242 C CA . THR A 1 156 ? -9.319 9.304 34.495 1.00 53.00 156 THR A CA 1
ATOM 1243 C C . THR A 1 156 ? -7.943 8.665 34.326 1.00 53.00 156 THR A C 1
ATOM 1245 O O . THR A 1 156 ? -7.548 7.814 35.128 1.00 53.00 156 THR A O 1
ATOM 1248 N N . GLU A 1 157 ? -7.211 9.052 33.277 1.00 46.88 157 GLU A N 1
ATOM 1249 C CA . GLU A 1 157 ? -5.802 8.671 33.126 1.00 46.88 157 GLU A CA 1
ATOM 1250 C C . GLU A 1 157 ? -4.971 9.365 34.214 1.00 46.88 157 GLU A C 1
ATOM 1252 O O . GLU A 1 157 ? -5.015 10.586 34.357 1.00 46.88 157 GLU A O 1
ATOM 1257 N N . SER A 1 158 ? -4.251 8.570 35.009 1.00 51.88 158 SER A N 1
ATOM 1258 C CA . SER A 1 158 ? -3.253 9.046 35.970 1.00 51.88 158 SER A CA 1
ATOM 1259 C C . SER A 1 158 ? -1.931 9.313 35.250 1.00 51.88 158 SER A C 1
ATOM 1261 O O . SER A 1 158 ? -1.545 8.529 34.380 1.00 51.88 158 SER A O 1
ATOM 1263 N N . ASP A 1 159 ? -1.190 10.339 35.677 1.00 47.88 159 ASP A N 1
ATOM 1264 C CA . ASP A 1 159 ? 0.150 10.693 35.171 1.00 47.88 159 ASP A CA 1
ATOM 1265 C C . ASP A 1 159 ? 1.173 9.531 35.241 1.00 47.88 159 ASP A C 1
ATOM 1267 O O . ASP A 1 159 ? 2.220 9.569 34.597 1.00 47.88 159 ASP A O 1
ATOM 1271 N N . GLU A 1 160 ? 0.860 8.469 35.991 1.00 52.84 160 GLU A N 1
ATOM 1272 C CA . GLU A 1 160 ? 1.684 7.264 36.177 1.00 52.84 160 GLU A CA 1
ATOM 1273 C C . GLU A 1 160 ? 1.335 6.099 35.223 1.00 52.84 160 GLU A C 1
ATOM 1275 O O . GLU A 1 160 ? 1.949 5.036 35.297 1.00 52.84 160 GLU A O 1
ATOM 1280 N N . GLY A 1 161 ? 0.362 6.261 34.318 1.00 48.50 161 GLY A N 1
ATOM 1281 C CA . GLY A 1 161 ? -0.070 5.190 33.407 1.00 48.50 161 GLY A CA 1
ATOM 1282 C C . GLY A 1 161 ? -0.948 4.109 34.057 1.00 48.50 161 GLY A C 1
ATOM 1283 O O . GLY A 1 161 ? -1.202 3.073 33.440 1.00 48.50 161 GLY A O 1
ATOM 1284 N N . GLU A 1 162 ? -1.436 4.344 35.279 1.00 49.69 162 GLU A N 1
ATOM 1285 C CA . GLU A 1 162 ? -2.480 3.539 35.925 1.00 49.69 162 GLU A CA 1
ATOM 1286 C C . GLU A 1 162 ? -3.865 4.167 35.690 1.00 49.69 162 GLU A C 1
ATOM 1288 O O . GLU A 1 162 ? -4.047 5.380 35.807 1.00 49.69 162 GLU A O 1
ATOM 1293 N N . ALA A 1 163 ? -4.863 3.350 35.342 1.00 48.31 163 ALA A N 1
ATOM 1294 C CA . ALA A 1 163 ? -6.239 3.819 35.210 1.00 48.31 163 ALA A CA 1
ATOM 1295 C C . ALA A 1 163 ? -6.868 3.974 36.604 1.00 48.31 163 ALA A C 1
ATOM 1297 O O . ALA A 1 163 ? -6.985 2.997 37.347 1.00 48.31 163 ALA A O 1
ATOM 1298 N N . ASN A 1 164 ? -7.303 5.186 36.951 1.00 50.94 164 ASN A N 1
ATOM 1299 C CA . ASN A 1 164 ? -8.051 5.429 38.181 1.00 50.94 164 ASN A CA 1
ATOM 1300 C C . ASN A 1 164 ? -9.549 5.397 37.875 1.00 50.94 164 ASN A C 1
ATOM 1302 O O . ASN A 1 164 ? -10.017 6.094 36.973 1.00 50.94 164 ASN A O 1
ATOM 1306 N N . ILE A 1 165 ? -10.299 4.600 38.636 1.00 55.44 165 ILE A N 1
ATOM 1307 C CA . ILE A 1 165 ? -11.760 4.607 38.611 1.00 55.44 165 ILE A CA 1
ATOM 1308 C C . ILE A 1 165 ? -12.210 5.488 39.774 1.00 55.44 165 ILE A C 1
ATOM 1310 O O . ILE A 1 165 ? -12.062 5.132 40.940 1.00 55.44 165 ILE A O 1
ATOM 1314 N N . LEU A 1 166 ? -12.733 6.667 39.465 1.00 54.31 166 LEU A N 1
ATOM 1315 C CA . LEU A 1 166 ? -13.380 7.531 40.443 1.00 54.31 166 LEU A CA 1
ATOM 1316 C C . LEU A 1 166 ? -14.832 7.093 40.546 1.00 54.31 166 LEU A C 1
ATOM 1318 O O . LEU A 1 166 ? -15.545 7.127 39.547 1.00 54.31 166 LEU A O 1
ATOM 1322 N N . TYR A 1 167 ? -15.248 6.673 41.734 1.00 49.81 167 TYR A N 1
ATOM 1323 C CA . TYR A 1 167 ? -16.632 6.351 42.046 1.00 49.81 167 TYR A CA 1
ATOM 1324 C C . TYR A 1 167 ? -17.150 7.386 43.044 1.00 49.81 167 TYR A C 1
ATOM 1326 O O . TYR A 1 167 ? -16.622 7.500 44.151 1.00 49.81 167 TYR A O 1
ATOM 1334 N N . THR A 1 168 ? -18.145 8.178 42.645 1.00 50.66 168 THR A N 1
ATOM 1335 C CA . THR A 1 168 ? -18.771 9.177 43.522 1.00 50.66 168 THR A CA 1
ATOM 1336 C C . THR A 1 168 ? -20.103 8.638 44.046 1.00 50.66 168 THR A C 1
ATOM 1338 O O . THR A 1 168 ? -21.043 8.407 43.288 1.00 50.66 168 THR A O 1
ATOM 1341 N N . GLU A 1 169 ? -20.186 8.396 45.355 1.00 48.94 169 GLU A N 1
ATOM 1342 C CA . GLU A 1 169 ? -21.422 7.987 46.034 1.00 48.94 169 GLU A CA 1
ATOM 1343 C C . GLU A 1 169 ? -21.632 8.882 47.259 1.00 48.94 169 GLU A C 1
ATOM 1345 O O . GLU A 1 169 ? -20.713 9.111 48.047 1.00 48.94 169 GLU A O 1
ATOM 1350 N N . ASN A 1 170 ? -22.842 9.434 47.418 1.00 47.12 170 ASN A N 1
ATOM 1351 C CA . ASN A 1 170 ? -23.191 10.353 48.512 1.00 47.12 170 ASN A CA 1
ATOM 1352 C C . ASN A 1 170 ? -22.231 11.551 48.672 1.00 47.12 170 ASN A C 1
ATOM 1354 O O . ASN A 1 170 ? 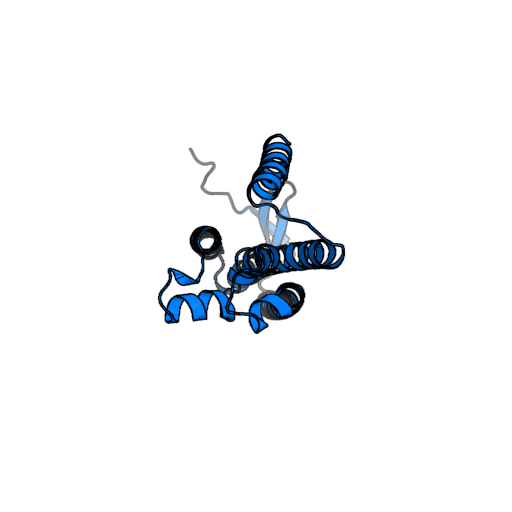-21.862 11.923 49.789 1.00 47.12 170 ASN A O 1
ATOM 1358 N N . ASN A 1 171 ? -21.847 12.179 47.554 1.00 52.47 171 ASN A N 1
ATOM 1359 C CA . ASN A 1 171 ? -21.011 13.387 47.530 1.00 52.47 171 ASN A CA 1
ATOM 1360 C C . ASN A 1 171 ? -19.616 13.187 48.167 1.00 52.47 171 ASN A C 1
ATOM 1362 O O . ASN A 1 171 ? -19.008 14.135 48.669 1.00 52.47 171 ASN A O 1
ATOM 1366 N N . ARG A 1 172 ? -19.128 11.938 48.183 1.00 52.31 172 ARG A N 1
ATOM 1367 C CA . ARG A 1 172 ? -17.744 11.581 48.493 1.00 52.31 172 ARG A CA 1
ATOM 1368 C C . ARG A 1 172 ? -17.131 10.916 47.273 1.00 52.31 172 ARG A C 1
ATOM 1370 O O . ARG A 1 172 ? -17.619 9.883 46.823 1.00 52.31 172 ARG A O 1
ATOM 1377 N N . ASP A 1 173 ? -16.035 11.483 46.791 1.00 52.75 173 ASP A N 1
ATOM 1378 C CA . ASP A 1 173 ? -15.256 10.873 45.723 1.00 52.75 173 ASP A CA 1
ATOM 1379 C C . ASP A 1 173 ? -14.377 9.769 46.315 1.00 52.75 173 ASP A C 1
ATOM 1381 O O . ASP A 1 173 ? -13.477 10.024 47.121 1.00 52.75 173 ASP A O 1
ATOM 1385 N N . ILE A 1 174 ? -14.656 8.523 45.940 1.00 56.97 174 ILE A N 1
ATOM 1386 C CA . ILE A 1 174 ? -13.834 7.365 46.278 1.00 56.97 174 ILE A CA 1
ATOM 1387 C C . ILE A 1 174 ? -12.935 7.085 45.075 1.00 56.97 174 ILE A C 1
ATOM 1389 O O . ILE A 1 174 ? -13.396 6.698 44.001 1.00 56.97 174 ILE A O 1
ATOM 1393 N N . VAL A 1 175 ? -11.629 7.287 45.253 1.00 55.41 175 VAL A N 1
ATOM 1394 C CA . VAL A 1 175 ? -10.623 6.948 44.241 1.00 55.41 175 VAL A CA 1
ATOM 1395 C C . VAL A 1 175 ? -10.309 5.459 44.360 1.00 55.41 175 VAL A C 1
ATOM 1397 O O . VAL A 1 175 ? -9.551 5.045 45.237 1.00 55.41 175 VAL A O 1
ATOM 1400 N N . LEU A 1 176 ? -10.886 4.639 43.486 1.00 53.47 176 LEU A N 1
ATOM 1401 C CA . LEU A 1 176 ? -10.507 3.238 43.352 1.00 53.47 176 LEU A CA 1
ATOM 1402 C C . LEU A 1 176 ? -9.343 3.158 42.356 1.00 53.47 176 LEU A C 1
ATOM 1404 O O . LEU A 1 176 ? -9.524 3.272 41.141 1.00 53.47 176 LEU A O 1
ATOM 1408 N N . ARG A 1 177 ? -8.119 2.985 42.869 1.00 53.31 177 ARG A N 1
ATOM 1409 C CA . ARG A 1 177 ? -6.971 2.628 42.024 1.00 53.31 177 ARG A CA 1
ATOM 1410 C C . ARG A 1 177 ? -7.192 1.216 41.495 1.00 53.31 177 ARG A C 1
ATOM 1412 O O . ARG A 1 177 ? -7.357 0.285 42.286 1.00 53.31 177 ARG A O 1
ATOM 1419 N N . VAL A 1 178 ? -7.166 1.044 40.176 1.00 56.69 178 VAL A N 1
ATOM 1420 C CA . VAL A 1 178 ? -7.059 -0.292 39.586 1.00 56.69 178 VAL A CA 1
ATOM 1421 C C . VAL A 1 178 ? -5.633 -0.759 39.843 1.00 56.69 178 VAL A C 1
ATOM 1423 O O . VAL A 1 178 ? -4.724 -0.441 39.082 1.00 56.69 178 VAL A O 1
ATOM 1426 N N . LEU A 1 179 ? -5.424 -1.469 40.955 1.00 47.75 179 LEU A N 1
ATOM 1427 C CA . LEU A 1 179 ? -4.142 -2.104 41.235 1.00 47.75 179 LEU A CA 1
ATOM 1428 C C . LEU A 1 179 ? -3.858 -3.086 40.099 1.00 47.75 179 LEU A C 1
ATOM 1430 O O . LEU A 1 179 ? -4.595 -4.049 39.886 1.00 47.75 179 LEU A O 1
ATOM 1434 N N . ASN A 1 180 ? -2.803 -2.816 39.337 1.00 45.19 180 ASN A N 1
ATOM 1435 C CA . ASN A 1 180 ? -2.303 -3.745 38.343 1.00 45.19 180 ASN A CA 1
ATOM 1436 C C . ASN A 1 180 ? -1.892 -5.032 39.074 1.00 45.19 180 ASN A C 1
ATOM 1438 O O . ASN A 1 180 ? -0.925 -5.031 39.830 1.00 45.19 180 ASN A O 1
ATOM 1442 N N . GLU A 1 181 ? -2.591 -6.147 38.839 1.00 50.97 181 GLU A N 1
ATOM 1443 C CA . GLU A 1 181 ? -2.276 -7.453 39.451 1.00 50.97 181 GLU A CA 1
ATOM 1444 C C . GLU A 1 181 ? -0.847 -7.958 39.129 1.00 50.97 181 GLU A C 1
ATOM 1446 O O . GLU A 1 181 ? -0.428 -9.007 39.609 1.00 50.97 181 GLU A O 1
ATOM 1451 N N . ARG A 1 182 ? -0.067 -7.226 38.318 1.00 49.91 182 ARG A N 1
ATOM 1452 C CA . ARG A 1 182 ? 1.322 -7.552 37.963 1.00 49.91 182 ARG A CA 1
ATOM 1453 C C . ARG A 1 182 ? 2.398 -7.011 38.908 1.00 49.91 182 ARG A C 1
ATOM 1455 O O . ARG A 1 182 ? 3.559 -7.342 38.691 1.00 49.91 182 ARG A O 1
ATOM 1462 N N . THR A 1 183 ? 2.068 -6.230 39.932 1.00 43.50 183 THR A N 1
ATOM 1463 C CA . THR A 1 183 ? 3.038 -5.749 40.943 1.00 43.50 183 THR A CA 1
ATOM 1464 C C . THR A 1 183 ? 2.752 -6.331 42.327 1.00 43.50 183 THR A C 1
ATOM 1466 O O . THR A 1 183 ? 2.758 -5.638 43.339 1.00 43.50 183 THR A O 1
ATOM 1469 N N . GLY A 1 184 ? 2.512 -7.642 42.360 1.00 44.97 184 GLY A N 1
ATOM 1470 C CA . GLY A 1 184 ? 2.392 -8.442 43.576 1.00 44.97 184 GLY A CA 1
ATOM 1471 C C . GLY A 1 184 ? 3.191 -9.743 43.493 1.00 44.97 184 GLY A C 1
ATOM 1472 O O . GLY A 1 184 ? 2.613 -10.802 43.709 1.00 44.97 184 GLY A O 1
ATOM 1473 N N . ALA A 1 185 ? 4.476 -9.669 43.124 1.00 34.62 185 ALA A N 1
ATOM 1474 C CA . ALA A 1 185 ? 5.517 -10.665 43.424 1.00 34.62 185 ALA A CA 1
ATOM 1475 C C . ALA A 1 185 ? 6.907 -10.107 43.087 1.00 34.62 185 ALA A C 1
ATOM 1477 O O . ALA A 1 185 ? 7.068 -9.600 41.952 1.00 34.62 185 ALA A O 1
#

Sequence (185 aa):
MPKLFANLALIFYAGYQIGLTPNLLTITYAAFSMMSGMLVAASIYLLFSSTAFWTGTSRNAVWLIFRLSNFRKYPIEIFALVIQGLLVTLIPLAFASFFPASYILGKEGFETWKIITPFIGPVFFYVAYRFWNLGLGNYSKLKEVFDQMGLGISVTESDEGEANILYTENNRDIVLRVLNERTGA

pLDDT: mean 80.05, std 17.1, range [34.62, 97.62]

Radius of gyration: 23.83 Å; chains: 1; bounding box: 50×32×68 Å

Foldseek 3Di:
DVVVVVVVVVCVVVCVVLVQDDDPVLVVLLVLLQVLLVLLLVLLVLLLVLVCLPVVDSPVSVVVSVVVLVVLVDALVVDDPVVSCCCVPVRVSCLNHPLSVCVSSVHDDPPVVNVCSSPNSVVSNVVSVVSSVVSVVSNVVVVVVVVVVVQQWDWDQDPVRWIWTFGDDPNDTDTDTPPDPVPPD

Secondary structure (DSSP, 8-state):
-HHHHHHHHHHHHHHHHTT----HHHHHHHHHHHHHHHHHHHHHHHHHHHTHHHHS--HHHHHHHHHHHGGGGS-GGGS-HHHHHHHHTTS-GGGGTHHHHHHHTT-SS-HHHHHHHHHHHHHHHHHHHHHHHHHHHHHHHHHHHHHHTT--EEEEE-TTSPEEEEEEETTEEEEEE---TTS--